Protein AF-A0A7J4EMZ7-F1 (afdb_monomer_lite)

Sequence (204 aa):
FPEIDFDKVDKVRGMDITITTSANTDEEEALQLKDSGLDGIAIDVVGAKQTIKNIYGLDIEVEEYIKTLQNIEKADIPIFPHICIGLDHGILKGEFNALQLLKNINPKVIILTGLMPITNTPLRHKKPNPLDFVRVITYADKEFSETPIVLGCARSYGSDRELIDILSIESGINGIAIPTQKAVDWAVKAGYEIKIGIPCLFRC

Secondary structure (DSSP, 8-state):
-----GGGTTTT-S--------S---HHHHHHHHHTT-S-EEEE----HHHIIIII-----HHHHHHHHHHHHHTT--EEEEEEETTBTTB-SSHHHHHHHHTTS--S-EEEEE----TTSTTTT----HHHHHHHHHHHHHH-TTS-EEE-S-S--HHHHHHHHHHHHHTT-SEESS--HHHHHHHHHTTPPP----TT----

pLDDT: mean 81.58, std 20.16, range [29.84, 98.62]

Structure (mmCIF, N/CA/C/O backbone):
data_AF-A0A7J4EMZ7-F1
#
_entry.id   AF-A0A7J4EMZ7-F1
#
loop_
_atom_site.group_PDB
_atom_site.id
_atom_site.type_symbol
_atom_site.label_atom_id
_atom_site.label_alt_id
_atom_site.label_comp_id
_atom_site.label_asym_id
_atom_site.label_entity_id
_atom_site.label_seq_id
_atom_site.pdbx_PDB_ins_code
_atom_site.Cartn_x
_atom_site.Cartn_y
_atom_site.Cartn_z
_atom_site.occupancy
_atom_site.B_iso_or_equiv
_atom_site.auth_seq_id
_atom_site.auth_comp_id
_atom_site.auth_asym_id
_atom_site.auth_atom_id
_atom_site.pdbx_PDB_model_num
ATOM 1 N N . PHE A 1 1 ? -18.260 20.014 11.225 1.00 32.78 1 PHE A N 1
ATOM 2 C CA . PHE A 1 1 ? -18.184 20.220 9.761 1.00 32.78 1 PHE A CA 1
ATOM 3 C C . PHE A 1 1 ? -18.731 21.602 9.415 1.00 32.78 1 PHE A C 1
ATOM 5 O O . PHE A 1 1 ? -19.717 21.974 10.040 1.00 32.78 1 PHE A O 1
ATOM 12 N N . PRO A 1 2 ? -18.160 22.390 8.478 1.00 33.72 2 PRO A N 1
ATOM 13 C CA . PRO A 1 2 ? -19.003 23.351 7.770 1.00 33.72 2 PRO A CA 1
ATOM 14 C C . PRO A 1 2 ? -20.122 22.527 7.122 1.00 33.72 2 PRO A C 1
ATOM 16 O O . PRO A 1 2 ? -19.817 21.554 6.438 1.00 33.72 2 PRO A O 1
ATOM 19 N N . GLU A 1 3 ? -21.373 22.828 7.468 1.00 33.78 3 GLU A N 1
ATOM 20 C CA . GLU A 1 3 ? -22.560 22.036 7.125 1.00 33.78 3 GLU A CA 1
ATOM 21 C C . GLU A 1 3 ? -22.551 21.653 5.640 1.00 33.78 3 GLU A C 1
ATOM 23 O O . GLU A 1 3 ? -22.728 22.493 4.756 1.00 33.78 3 GLU A O 1
ATOM 28 N N . ILE A 1 4 ? -22.294 20.373 5.366 1.00 45.91 4 ILE A N 1
ATOM 29 C CA . ILE A 1 4 ? -22.483 19.809 4.037 1.00 45.91 4 ILE A CA 1
ATOM 30 C C . ILE A 1 4 ? -23.961 19.450 3.952 1.00 45.91 4 ILE A C 1
ATOM 32 O O . ILE A 1 4 ? -24.465 18.636 4.717 1.00 45.91 4 ILE A O 1
ATOM 36 N N . ASP A 1 5 ? -24.655 20.111 3.035 1.00 36.44 5 ASP A N 1
ATOM 37 C CA . ASP A 1 5 ? -26.057 19.864 2.716 1.00 36.44 5 ASP A CA 1
ATOM 38 C C . ASP A 1 5 ? -26.173 18.540 1.940 1.00 36.44 5 ASP A C 1
ATOM 40 O O . ASP A 1 5 ? -25.992 18.500 0.717 1.00 36.44 5 ASP A O 1
ATOM 44 N N . PHE A 1 6 ? -26.400 17.447 2.675 1.00 43.53 6 PHE A N 1
ATOM 45 C CA . PHE A 1 6 ? -26.480 16.081 2.145 1.00 43.53 6 PHE A CA 1
ATOM 46 C C . PHE A 1 6 ? -27.603 15.909 1.106 1.00 43.53 6 PHE A C 1
ATOM 48 O O . PHE A 1 6 ? -27.411 15.185 0.128 1.00 43.53 6 PHE A O 1
ATOM 55 N N . ASP A 1 7 ? -28.696 16.678 1.200 1.00 42.66 7 ASP A N 1
ATOM 56 C CA . ASP A 1 7 ? -29.818 16.639 0.242 1.00 42.66 7 ASP A CA 1
ATOM 57 C C . ASP A 1 7 ? -29.407 17.046 -1.188 1.00 42.66 7 ASP A C 1
ATOM 59 O O . ASP A 1 7 ? -30.102 16.751 -2.172 1.00 42.66 7 ASP A O 1
ATOM 63 N N . LYS A 1 8 ? -28.271 17.742 -1.342 1.00 39.03 8 LYS A N 1
ATOM 64 C CA . LYS A 1 8 ? -27.710 18.098 -2.657 1.00 39.03 8 LYS A CA 1
ATOM 65 C C . LYS A 1 8 ? -26.786 17.032 -3.237 1.00 39.03 8 LYS A C 1
ATOM 67 O O . LYS A 1 8 ? -26.532 17.076 -4.443 1.00 39.03 8 LYS A O 1
ATOM 72 N N . VAL A 1 9 ? -26.295 16.099 -2.426 1.00 43.50 9 VAL A N 1
ATOM 73 C CA . VAL A 1 9 ? -25.361 15.051 -2.857 1.00 43.50 9 VAL A CA 1
ATOM 74 C C . VAL A 1 9 ? -26.117 13.903 -3.540 1.00 43.50 9 VAL A C 1
ATOM 76 O O . VAL A 1 9 ? -25.723 13.486 -4.632 1.00 43.50 9 VAL A O 1
ATOM 79 N N . ASP A 1 10 ? -27.286 13.525 -3.011 1.00 38.81 10 ASP A N 1
ATOM 80 C CA . ASP A 1 10 ? -28.150 12.458 -3.552 1.00 38.81 10 ASP A CA 1
ATOM 81 C C . ASP A 1 10 ? -28.665 12.713 -4.975 1.00 38.81 10 ASP A C 1
ATOM 83 O O . ASP A 1 10 ? -28.947 11.788 -5.738 1.00 38.81 10 ASP A O 1
ATOM 87 N N . LYS A 1 11 ? -28.793 13.981 -5.379 1.00 35.81 11 LYS A N 1
ATOM 88 C CA . LYS A 1 11 ? -29.384 14.336 -6.679 1.00 35.81 11 LYS A CA 1
ATOM 89 C C . LYS A 1 11 ? -28.415 14.282 -7.852 1.00 35.81 11 LYS A C 1
ATOM 91 O O . LYS A 1 11 ? -28.871 14.408 -8.990 1.00 35.81 11 LYS A O 1
ATOM 96 N N . VAL A 1 12 ? -27.106 14.153 -7.618 1.00 32.22 12 VAL A N 1
ATOM 97 C CA . VAL A 1 12 ? -26.132 14.463 -8.673 1.00 32.22 12 VAL A CA 1
ATOM 98 C C . VAL A 1 12 ? -25.490 13.232 -9.306 1.00 32.22 12 VAL A C 1
ATOM 100 O O . VAL A 1 12 ? -25.359 13.267 -10.530 1.00 32.22 12 VAL A O 1
ATOM 103 N N . ARG A 1 13 ? -25.120 12.141 -8.613 1.00 32.97 13 ARG A N 1
ATOM 104 C CA . ARG A 1 13 ? -24.448 10.995 -9.279 1.00 32.97 13 ARG A CA 1
ATOM 105 C C . ARG A 1 13 ? -24.599 9.667 -8.539 1.00 32.97 13 ARG A C 1
ATOM 107 O O . ARG A 1 13 ? -24.436 9.622 -7.333 1.00 32.97 13 ARG A O 1
ATOM 114 N N . GLY A 1 14 ? -24.749 8.575 -9.295 1.00 32.22 14 GLY A N 1
ATOM 115 C CA . GLY A 1 14 ? -24.379 7.226 -8.846 1.00 32.22 14 GLY A CA 1
ATOM 116 C C . GLY A 1 14 ? -22.857 7.090 -8.739 1.00 32.22 14 GLY A C 1
ATOM 117 O O . GLY A 1 14 ? -22.237 6.421 -9.564 1.00 32.22 14 GLY A O 1
ATOM 118 N N . MET A 1 15 ? -22.255 7.819 -7.800 1.00 33.06 15 MET A N 1
ATOM 119 C CA . MET A 1 15 ? -20.828 7.802 -7.486 1.00 33.06 15 MET A CA 1
ATOM 120 C C . MET A 1 15 ? -20.641 7.579 -5.988 1.00 33.06 15 MET A C 1
ATOM 122 O O . MET A 1 15 ? -21.290 8.246 -5.189 1.00 33.06 15 MET A O 1
ATOM 126 N N . ASP A 1 16 ? -19.689 6.711 -5.651 1.00 41.12 16 ASP A N 1
ATOM 127 C CA . ASP A 1 16 ? -19.195 6.489 -4.295 1.00 41.12 16 ASP A CA 1
ATOM 128 C C . ASP A 1 16 ? -18.677 7.816 -3.707 1.00 41.12 16 ASP A C 1
ATOM 130 O O . ASP A 1 16 ? -17.708 8.407 -4.202 1.00 41.12 16 ASP A O 1
ATOM 134 N N . ILE A 1 17 ? -19.333 8.324 -2.664 1.00 36.94 17 ILE A N 1
ATOM 135 C CA . ILE A 1 17 ? -18.891 9.525 -1.951 1.00 36.94 17 ILE A CA 1
ATOM 136 C C . ILE A 1 17 ? -17.764 9.099 -1.003 1.00 36.94 17 ILE A C 1
ATOM 138 O O . ILE A 1 17 ? -17.996 8.550 0.066 1.00 36.94 17 ILE A O 1
ATOM 142 N N . THR A 1 18 ? -16.512 9.354 -1.378 1.00 36.47 18 THR A N 1
ATOM 143 C CA . THR A 1 18 ? -15.380 9.208 -0.450 1.00 36.47 18 THR A CA 1
ATOM 144 C C . THR A 1 18 ? -15.282 10.462 0.418 1.00 36.47 18 THR A C 1
ATOM 146 O O . THR A 1 18 ? -14.871 11.520 -0.062 1.00 36.47 18 THR A O 1
ATOM 149 N N . ILE A 1 19 ? -15.666 10.360 1.693 1.00 41.91 19 ILE A N 1
ATOM 150 C CA . ILE A 1 19 ? -15.474 11.423 2.688 1.00 41.91 19 ILE A CA 1
ATOM 151 C C . ILE A 1 19 ? -14.149 11.168 3.413 1.00 41.91 19 ILE A C 1
ATOM 153 O O . ILE A 1 19 ? -14.035 10.236 4.202 1.00 41.91 19 ILE A O 1
ATOM 157 N N . THR A 1 20 ? -13.141 12.009 3.170 1.00 33.88 20 THR A N 1
ATOM 158 C CA . THR A 1 20 ? -11.915 12.048 3.982 1.00 33.88 20 THR A CA 1
ATOM 159 C C . THR A 1 20 ? -12.025 13.227 4.944 1.00 33.88 20 THR A C 1
ATOM 161 O O . THR A 1 20 ? -11.929 14.380 4.526 1.00 33.88 20 THR A O 1
ATOM 164 N N . THR A 1 21 ? -12.262 12.958 6.228 1.00 41.31 21 THR A N 1
ATOM 165 C CA . THR A 1 21 ? -12.268 13.983 7.283 1.00 41.31 21 THR A CA 1
ATOM 166 C C . THR A 1 21 ? -11.052 13.814 8.191 1.00 41.31 21 THR A C 1
ATOM 168 O O . THR A 1 21 ? -10.629 12.698 8.473 1.00 41.31 21 THR A O 1
ATOM 171 N N . SER A 1 22 ? -10.470 14.930 8.637 1.00 39.25 22 SER A N 1
ATOM 172 C CA . SER A 1 22 ? -9.422 14.961 9.666 1.00 39.25 22 SER A CA 1
ATOM 173 C C . SER A 1 22 ? -9.996 15.041 11.087 1.00 39.25 22 SER A C 1
ATOM 175 O O . SER A 1 22 ? -9.245 15.278 12.031 1.00 39.25 22 SER A O 1
ATOM 177 N N . ALA A 1 23 ? -11.321 14.949 11.241 1.00 44.44 23 ALA A N 1
ATOM 178 C CA . ALA A 1 23 ? -11.978 14.925 12.541 1.00 44.44 23 ALA A CA 1
ATOM 179 C C . ALA A 1 23 ? -11.790 13.552 13.201 1.00 44.44 23 ALA A C 1
ATOM 181 O O . ALA A 1 23 ? -11.861 12.524 12.528 1.00 44.44 23 ALA A O 1
ATOM 182 N N . ASN A 1 24 ? -11.556 13.541 14.515 1.00 49.59 24 ASN A N 1
ATOM 183 C CA . ASN A 1 24 ? -11.635 12.322 15.313 1.00 49.59 24 ASN A CA 1
ATOM 184 C C . ASN A 1 24 ? -13.088 11.845 15.282 1.00 49.59 24 ASN A C 1
ATOM 186 O O . ASN A 1 24 ? -13.897 12.362 16.045 1.00 49.59 24 ASN A O 1
ATOM 190 N N . THR A 1 25 ? -13.405 10.910 14.384 1.00 54.94 25 THR A N 1
ATOM 191 C CA . THR A 1 25 ? -14.756 10.365 14.250 1.00 54.94 25 THR A CA 1
ATOM 192 C C . THR A 1 25 ? -15.102 9.597 15.516 1.00 54.94 25 THR A C 1
ATOM 194 O O . THR A 1 25 ? -14.537 8.532 15.799 1.00 54.94 25 THR A O 1
ATOM 197 N N . ASP A 1 26 ? -15.982 10.180 16.322 1.00 62.69 26 ASP A N 1
ATOM 198 C CA . ASP A 1 26 ? -16.580 9.490 17.451 1.00 62.69 26 ASP A CA 1
ATOM 199 C C . ASP A 1 26 ? -17.669 8.515 16.968 1.00 62.69 26 ASP A C 1
ATOM 201 O O . ASP A 1 26 ? -17.964 8.389 15.778 1.00 62.69 26 ASP A O 1
ATOM 205 N N . GLU A 1 27 ? -18.208 7.731 17.896 1.00 62.75 27 GLU A N 1
ATOM 206 C CA . GLU A 1 27 ? -19.225 6.722 17.588 1.00 62.75 27 GLU A CA 1
ATOM 207 C C . GLU A 1 27 ? -20.508 7.350 17.015 1.00 62.75 27 GLU A C 1
ATOM 209 O O . GLU A 1 27 ? -21.160 6.752 16.161 1.00 62.75 27 GLU A O 1
ATOM 214 N N . GLU A 1 28 ? -20.840 8.573 17.433 1.00 60.62 28 GLU A N 1
ATOM 215 C CA . GLU A 1 28 ? -22.017 9.300 16.962 1.00 60.62 28 GLU A CA 1
ATOM 216 C C . GLU A 1 28 ? -21.845 9.744 15.503 1.00 60.62 28 GLU A C 1
ATOM 218 O O . GLU A 1 28 ? -22.728 9.509 14.675 1.00 60.62 28 GLU A O 1
ATOM 223 N N . GLU A 1 29 ? -20.684 10.298 15.151 1.00 66.62 29 GLU A N 1
ATOM 224 C CA . GLU A 1 29 ? -20.348 10.665 13.774 1.00 66.62 29 GLU A CA 1
ATOM 225 C C . GLU A 1 29 ? -20.281 9.435 12.851 1.00 66.62 29 GLU A C 1
ATOM 227 O O . GLU A 1 29 ? -20.727 9.493 11.702 1.00 66.62 29 GLU A O 1
ATOM 232 N N . ALA A 1 30 ? -19.777 8.298 13.345 1.00 64.81 30 ALA A N 1
ATOM 233 C CA . ALA A 1 30 ? -19.763 7.052 12.580 1.00 64.81 30 ALA A CA 1
ATOM 234 C C . ALA A 1 30 ? -21.188 6.560 12.269 1.00 64.81 30 ALA A C 1
ATOM 236 O O . ALA A 1 30 ? -21.463 6.143 11.145 1.00 64.81 30 ALA A O 1
ATOM 237 N N . LEU A 1 31 ? -22.123 6.662 13.217 1.00 63.66 31 LEU A N 1
ATOM 238 C CA . LEU A 1 31 ? -23.529 6.319 12.975 1.00 63.66 31 LEU A CA 1
ATOM 239 C C . LEU A 1 31 ? -24.185 7.264 11.959 1.00 63.66 31 LEU A C 1
ATOM 241 O O . LEU A 1 31 ? -24.891 6.802 11.065 1.00 63.66 31 LEU A O 1
ATOM 245 N N . GLN A 1 32 ? -23.887 8.563 12.018 1.00 67.12 32 GLN A N 1
ATOM 246 C CA . GLN A 1 32 ? -24.387 9.524 11.028 1.00 67.12 32 GLN A CA 1
ATOM 247 C C . GLN A 1 32 ? -23.881 9.217 9.610 1.00 67.12 32 GLN A C 1
ATOM 249 O O . GLN A 1 32 ? -24.634 9.335 8.642 1.00 67.12 32 GLN A O 1
ATOM 254 N N . LEU A 1 33 ? -22.624 8.779 9.470 1.00 67.56 33 LEU A N 1
ATOM 255 C CA . LEU A 1 33 ? -22.083 8.340 8.180 1.00 67.56 33 LEU A CA 1
ATOM 256 C C . LEU A 1 33 ? -22.826 7.111 7.645 1.00 67.56 33 LEU A C 1
ATOM 258 O O . LEU A 1 33 ? -23.107 7.049 6.449 1.00 67.56 33 LEU A O 1
ATOM 262 N N . LYS A 1 34 ? -23.202 6.166 8.510 1.00 66.50 34 LYS A N 1
ATOM 263 C CA . LYS A 1 34 ? -24.003 5.003 8.107 1.00 66.50 34 LYS A CA 1
ATOM 264 C C . LYS A 1 34 ? -25.356 5.428 7.543 1.00 66.50 34 LYS A C 1
ATOM 266 O O . LYS A 1 34 ? -25.751 4.974 6.469 1.00 66.50 34 LYS A O 1
ATOM 271 N N . ASP A 1 35 ? -26.037 6.327 8.245 1.00 68.81 35 ASP A N 1
ATOM 272 C CA . ASP A 1 35 ? -27.384 6.773 7.887 1.00 68.81 35 ASP A CA 1
ATOM 273 C C . ASP A 1 35 ? -27.419 7.594 6.586 1.00 68.81 35 ASP A C 1
ATOM 275 O O . ASP A 1 35 ? -28.478 7.742 5.979 1.00 68.81 35 ASP A O 1
ATOM 279 N N . SER A 1 36 ? -26.263 8.068 6.105 1.00 71.31 36 SER A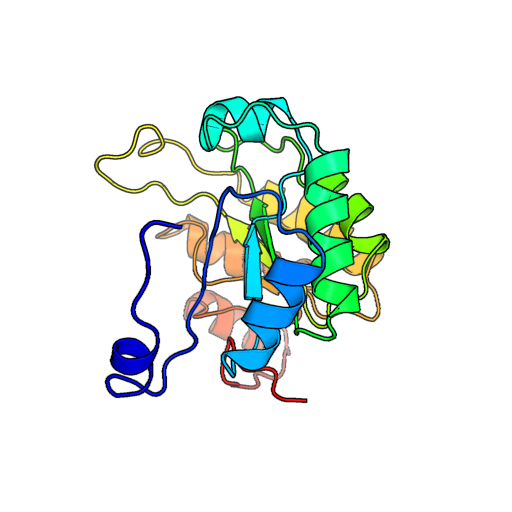 N 1
ATOM 280 C CA . SER A 1 36 ? -26.142 8.780 4.826 1.00 71.31 36 SER A CA 1
ATOM 281 C C . SER A 1 36 ? -26.224 7.886 3.578 1.00 71.31 36 SER A C 1
ATOM 283 O O . SER A 1 36 ? -26.253 8.402 2.464 1.00 71.31 36 SER A O 1
ATOM 285 N N . GLY A 1 37 ? -26.271 6.556 3.733 1.00 68.44 37 GLY A N 1
ATOM 286 C CA . GLY A 1 37 ? -26.406 5.622 2.606 1.00 68.44 37 GLY A CA 1
ATOM 287 C C . GLY A 1 37 ? -25.109 5.340 1.836 1.00 68.44 37 GLY A C 1
ATOM 288 O O . GLY A 1 37 ? -25.164 4.879 0.699 1.00 68.44 37 GLY A O 1
ATOM 289 N N . LEU A 1 38 ? -23.947 5.606 2.441 1.00 67.19 38 LEU A N 1
ATOM 290 C CA . LEU A 1 38 ? -22.628 5.313 1.871 1.00 67.19 38 LEU A CA 1
ATOM 291 C C . LEU A 1 38 ? -22.406 3.805 1.663 1.00 67.19 38 LEU A C 1
ATOM 293 O O . LEU A 1 38 ? -22.579 3.012 2.587 1.00 67.19 38 LEU A O 1
ATOM 297 N N . ASP A 1 39 ? -21.909 3.419 0.483 1.00 68.44 39 ASP A N 1
ATOM 298 C CA . ASP A 1 39 ? -21.495 2.035 0.187 1.00 68.44 39 ASP A CA 1
ATOM 299 C C . ASP A 1 39 ? -20.196 1.624 0.921 1.00 68.44 39 ASP A C 1
ATOM 301 O O . ASP A 1 39 ? -19.905 0.436 1.084 1.00 68.44 39 ASP A O 1
ATOM 305 N N . GLY A 1 40 ? -19.411 2.602 1.386 1.00 74.50 40 GLY A N 1
ATOM 306 C CA . GLY A 1 40 ? -18.251 2.401 2.251 1.00 74.50 40 GLY A CA 1
ATOM 307 C C . GLY A 1 40 ? -17.280 3.581 2.255 1.00 74.50 40 GLY A C 1
ATOM 308 O O . GLY A 1 40 ? -17.491 4.593 1.588 1.00 74.50 40 GLY A O 1
ATOM 309 N N . ILE A 1 41 ? -16.204 3.453 3.031 1.00 77.88 41 ILE A N 1
ATOM 310 C CA . ILE A 1 41 ? -15.234 4.522 3.288 1.00 77.88 41 ILE A CA 1
ATOM 311 C C . ILE A 1 41 ? -13.844 4.078 2.839 1.00 77.88 41 ILE A C 1
ATOM 313 O O . ILE A 1 41 ? -13.278 3.121 3.366 1.00 77.88 41 ILE A O 1
ATOM 317 N N . ALA A 1 42 ? -13.265 4.812 1.890 1.00 81.06 42 ALA A N 1
ATOM 318 C CA . ALA A 1 42 ? -11.854 4.701 1.538 1.00 81.06 42 ALA A CA 1
ATOM 319 C C . ALA A 1 42 ? -11.018 5.637 2.420 1.00 81.06 42 ALA A C 1
ATOM 321 O O . ALA A 1 42 ? -11.281 6.840 2.469 1.00 81.06 42 ALA A O 1
ATOM 322 N N . ILE A 1 43 ? -10.014 5.095 3.115 1.00 82.19 43 ILE A N 1
ATOM 323 C CA . ILE A 1 43 ? -9.224 5.866 4.083 1.00 82.19 43 ILE A CA 1
ATOM 324 C C . ILE A 1 43 ? -7.732 5.516 4.045 1.00 82.19 43 ILE A C 1
ATOM 326 O O . ILE A 1 43 ? -7.375 4.343 4.013 1.00 82.19 43 ILE A O 1
ATOM 330 N N . ASP A 1 44 ? -6.865 6.532 4.067 1.00 87.00 44 ASP A N 1
ATOM 331 C CA . ASP A 1 44 ? -5.403 6.379 4.029 1.00 87.00 44 ASP A CA 1
ATOM 332 C C . ASP A 1 44 ? -4.809 6.030 5.401 1.00 87.00 44 ASP A C 1
ATOM 334 O O . ASP A 1 44 ? -4.636 6.900 6.250 1.00 87.00 44 ASP A O 1
ATOM 338 N N . VAL A 1 45 ? -4.384 4.786 5.604 1.00 91.38 45 VAL A N 1
ATOM 339 C CA . VAL A 1 45 ? -3.792 4.324 6.861 1.00 91.38 45 VAL A CA 1
ATOM 340 C C . VAL A 1 45 ? -2.289 4.580 6.905 1.00 91.38 45 VAL A C 1
ATOM 342 O O . VAL A 1 45 ? -1.506 3.989 6.160 1.00 91.38 45 VAL A O 1
ATOM 345 N N . VAL A 1 46 ? -1.870 5.441 7.839 1.00 91.31 46 VAL A N 1
ATOM 346 C CA . VAL A 1 46 ? -0.470 5.853 8.007 1.00 91.31 46 VAL A CA 1
ATOM 347 C C . VAL A 1 46 ? 0.076 5.387 9.352 1.00 91.31 46 VAL A C 1
ATOM 349 O O . VAL A 1 46 ? -0.319 5.864 10.410 1.00 91.31 46 VAL A O 1
ATOM 352 N N . GLY A 1 47 ? 1.056 4.486 9.317 1.00 94.44 47 GLY A N 1
ATOM 353 C CA . GLY A 1 47 ? 1.637 3.882 10.520 1.00 94.44 47 GLY A CA 1
ATOM 354 C C . GLY A 1 47 ? 2.812 4.650 11.130 1.00 94.44 47 GLY A C 1
ATOM 355 O O . GLY A 1 47 ? 3.622 4.050 11.832 1.00 94.44 47 GLY A O 1
ATOM 356 N N . ALA A 1 48 ? 2.979 5.944 10.849 1.00 95.31 48 ALA A N 1
ATOM 357 C CA . ALA A 1 48 ? 4.068 6.738 11.420 1.00 95.31 48 ALA A CA 1
ATOM 358 C C . ALA A 1 48 ? 3.628 8.171 11.733 1.00 95.31 48 ALA A C 1
ATOM 360 O O . ALA A 1 48 ? 3.345 8.947 10.819 1.00 95.31 48 ALA A O 1
ATOM 361 N N . LYS A 1 49 ? 3.693 8.560 13.015 1.00 93.31 49 LYS A N 1
ATOM 362 C CA . LYS A 1 49 ? 3.369 9.921 13.485 1.00 93.31 49 LYS A CA 1
ATOM 363 C C . LYS A 1 49 ? 4.092 11.002 12.686 1.00 93.31 49 LYS A C 1
ATOM 365 O O . LYS A 1 49 ? 3.496 11.986 12.264 1.00 93.31 49 LYS A O 1
ATOM 370 N N . GLN A 1 50 ? 5.389 10.815 12.442 1.00 94.31 50 GLN A N 1
ATOM 371 C CA . GLN A 1 50 ? 6.166 11.808 11.704 1.00 94.31 50 GLN A CA 1
ATOM 372 C C . GLN A 1 50 ? 5.690 11.954 10.252 1.00 94.31 50 GLN A C 1
ATOM 374 O O . GLN A 1 50 ? 5.730 13.060 9.725 1.00 94.31 50 GLN A O 1
ATOM 379 N N . THR A 1 51 ? 5.231 10.872 9.619 1.00 92.19 51 THR A N 1
ATOM 380 C CA . THR A 1 51 ? 4.663 10.919 8.265 1.00 92.19 51 THR A CA 1
ATOM 381 C C . THR A 1 51 ? 3.336 11.674 8.283 1.00 92.19 51 THR A C 1
ATOM 383 O O . THR A 1 51 ? 3.156 12.585 7.482 1.00 92.19 51 THR A O 1
ATOM 386 N N . ILE A 1 52 ? 2.460 11.387 9.254 1.00 86.31 52 ILE A N 1
ATOM 387 C CA . ILE A 1 52 ? 1.197 12.117 9.459 1.00 86.31 52 ILE A CA 1
ATOM 388 C C . ILE A 1 52 ? 1.465 13.623 9.616 1.00 86.31 52 ILE A C 1
ATOM 390 O O . ILE A 1 52 ? 0.889 14.446 8.904 1.00 86.31 52 ILE A O 1
ATOM 394 N N . LYS A 1 53 ? 2.421 13.991 10.471 1.00 86.88 53 LYS A N 1
ATOM 395 C CA . LYS A 1 53 ? 2.795 15.388 10.710 1.00 86.88 53 LYS A CA 1
ATOM 396 C C . LYS A 1 53 ? 3.413 16.064 9.489 1.00 86.88 53 LYS A C 1
ATOM 398 O O . LYS A 1 53 ? 3.071 17.200 9.183 1.00 86.88 53 LYS A O 1
ATOM 403 N N . ASN A 1 54 ? 4.315 15.385 8.786 1.00 86.44 54 ASN A N 1
ATOM 404 C CA . ASN A 1 54 ? 5.029 15.967 7.648 1.00 86.44 54 ASN A CA 1
ATOM 405 C C . ASN A 1 54 ? 4.157 16.110 6.400 1.00 86.44 54 ASN A C 1
ATOM 407 O O . ASN A 1 54 ? 4.351 17.051 5.634 1.00 86.44 54 ASN A O 1
ATOM 411 N N . ILE A 1 55 ? 3.261 15.150 6.169 1.00 86.62 55 ILE A N 1
ATOM 412 C CA . ILE A 1 55 ? 2.507 15.040 4.918 1.00 86.62 55 ILE A CA 1
ATOM 413 C C . ILE A 1 55 ? 1.102 15.614 5.071 1.00 86.62 55 ILE A C 1
ATOM 415 O O . ILE A 1 55 ? 0.662 16.364 4.203 1.00 86.62 55 ILE A O 1
ATOM 419 N N . TYR A 1 56 ? 0.417 15.313 6.176 1.00 84.31 56 TYR A N 1
ATOM 420 C CA . TYR A 1 56 ? -0.938 15.807 6.434 1.00 84.31 56 TYR A CA 1
ATOM 421 C C . TYR A 1 56 ? -0.973 17.042 7.341 1.00 84.31 56 TYR A C 1
ATOM 423 O O . TYR A 1 56 ? -2.009 17.691 7.438 1.00 84.31 56 TYR A O 1
ATOM 431 N N . GLY A 1 57 ? 0.136 17.396 7.998 1.00 84.44 57 GLY A N 1
ATOM 432 C CA . GLY A 1 57 ? 0.173 18.536 8.921 1.00 84.44 57 GLY A CA 1
ATOM 433 C C . GLY A 1 57 ? -0.566 18.287 10.239 1.00 84.44 57 GLY A C 1
ATOM 434 O O . GLY A 1 57 ? -0.808 19.234 10.983 1.00 84.44 57 GLY A O 1
ATOM 435 N N . LEU A 1 58 ? -0.930 17.035 10.529 1.00 80.06 58 LEU A N 1
ATOM 436 C CA . LEU A 1 58 ? -1.680 16.652 11.724 1.00 80.06 58 LEU A CA 1
ATOM 437 C C . LEU A 1 58 ? -0.718 16.201 12.832 1.00 80.06 58 LEU A C 1
ATOM 439 O O . LEU A 1 58 ? 0.207 15.429 12.584 1.00 80.06 58 LEU A O 1
ATOM 443 N N . ASP A 1 59 ? -0.936 16.665 14.061 1.00 85.19 59 ASP A N 1
ATOM 444 C CA . ASP A 1 59 ? -0.160 16.248 15.239 1.00 85.19 59 ASP A CA 1
ATOM 445 C C . ASP A 1 59 ? -0.996 15.303 16.107 1.00 85.19 59 ASP A C 1
ATOM 447 O O . ASP A 1 59 ? -1.441 15.663 17.192 1.00 85.19 59 ASP A O 1
ATOM 451 N N . ILE A 1 60 ? -1.253 14.111 15.566 1.00 81.94 60 ILE A N 1
ATOM 452 C CA . ILE A 1 60 ? -2.015 13.035 16.216 1.00 81.94 60 ILE A CA 1
ATOM 453 C C . ILE A 1 60 ? -1.126 11.809 16.430 1.00 81.94 60 ILE A C 1
ATOM 455 O O . ILE A 1 60 ? -0.167 11.585 15.677 1.00 81.94 60 ILE A O 1
ATOM 459 N N . GLU A 1 61 ? -1.437 11.015 17.452 1.00 85.62 61 GLU A N 1
ATOM 460 C CA . GLU A 1 61 ? -0.775 9.726 17.667 1.00 85.62 61 GLU A CA 1
ATOM 461 C C . GLU A 1 61 ? -1.350 8.648 16.739 1.00 85.62 61 GLU A C 1
ATOM 463 O O . GLU A 1 61 ? -2.522 8.672 16.357 1.00 85.62 61 GLU A O 1
ATOM 468 N N . VAL A 1 62 ? -0.522 7.666 16.381 1.00 86.88 62 VAL A N 1
ATOM 469 C CA . VAL A 1 62 ? -0.931 6.573 15.482 1.00 86.88 62 VAL A CA 1
ATOM 470 C C . VAL A 1 62 ? -2.045 5.732 16.119 1.00 86.88 62 VAL A C 1
ATOM 472 O O . VAL A 1 62 ? -2.953 5.261 15.436 1.00 86.88 62 VAL A O 1
ATOM 475 N N . GLU A 1 63 ? -2.025 5.583 17.439 1.00 84.38 63 GLU A N 1
ATOM 476 C CA . GLU A 1 63 ? -3.031 4.855 18.208 1.00 84.38 63 GLU A CA 1
ATOM 477 C C . GLU A 1 63 ? -4.396 5.554 18.189 1.00 84.38 63 GLU A C 1
ATOM 479 O O . GLU A 1 63 ? -5.428 4.885 18.198 1.00 84.38 63 GLU A O 1
ATOM 484 N N . GLU A 1 64 ? -4.424 6.887 18.158 1.00 78.88 64 GLU A N 1
ATOM 485 C CA . GLU A 1 64 ? -5.670 7.654 18.029 1.00 78.88 64 GLU A CA 1
ATOM 486 C C . GLU A 1 64 ? -6.279 7.451 16.644 1.00 78.88 64 GLU A C 1
ATOM 488 O O . GLU A 1 64 ? -7.475 7.190 16.526 1.00 78.88 64 GLU A O 1
ATOM 493 N N . TYR A 1 65 ? -5.432 7.453 15.614 1.00 75.69 65 TYR A N 1
ATOM 494 C CA . TYR A 1 65 ? -5.839 7.203 14.238 1.00 75.69 65 TYR A CA 1
ATOM 495 C C . TYR A 1 65 ? -6.525 5.832 14.063 1.00 75.69 65 TYR A C 1
ATOM 497 O O . TYR A 1 65 ? -7.548 5.717 13.388 1.00 75.69 65 TYR A O 1
ATOM 505 N N . ILE A 1 66 ? -6.019 4.789 14.730 1.00 79.38 66 ILE A N 1
ATOM 506 C CA . ILE A 1 66 ? -6.611 3.441 14.675 1.00 79.38 66 ILE A CA 1
ATOM 507 C C . ILE A 1 66 ? -7.901 3.314 15.476 1.00 79.38 66 ILE A C 1
ATOM 509 O O . ILE A 1 66 ? -8.809 2.609 15.035 1.00 79.38 66 ILE A O 1
ATOM 513 N N . LYS A 1 67 ? -8.031 4.008 16.611 1.00 82.94 67 LYS A N 1
ATOM 514 C CA . LYS A 1 67 ? -9.300 4.026 17.357 1.00 82.94 67 LYS A CA 1
ATOM 515 C C . LYS A 1 67 ? -10.446 4.543 16.489 1.00 82.94 67 LYS A C 1
ATOM 517 O O . LYS A 1 67 ? -11.532 3.974 16.532 1.00 82.94 67 LYS A O 1
ATOM 522 N N . THR A 1 68 ? -10.187 5.554 15.661 1.00 79.75 68 THR A N 1
ATOM 523 C CA . THR A 1 68 ? -11.165 6.066 14.693 1.00 79.75 68 THR A CA 1
ATOM 524 C C . THR A 1 68 ? -11.600 4.981 13.706 1.00 79.75 68 THR A C 1
ATOM 526 O O . THR A 1 68 ? -12.795 4.765 13.525 1.00 79.75 68 THR A O 1
ATOM 529 N N . LEU A 1 69 ? -10.655 4.228 13.129 1.00 79.38 69 LEU A N 1
ATOM 530 C CA . LEU A 1 69 ? -10.982 3.116 12.222 1.00 79.38 69 LEU A CA 1
ATOM 531 C C . LEU A 1 69 ? -11.831 2.036 12.904 1.00 79.38 69 LEU A C 1
ATOM 533 O O . LEU A 1 69 ? -12.791 1.546 12.316 1.00 79.38 69 LEU A O 1
ATOM 537 N N . GLN A 1 70 ? -11.513 1.697 14.153 1.00 83.38 70 GLN A N 1
ATOM 538 C CA . GLN A 1 70 ? -12.274 0.718 14.933 1.00 83.38 70 GLN A CA 1
ATOM 539 C C . GLN A 1 70 ? -13.691 1.201 15.263 1.00 83.38 70 GLN A C 1
ATOM 541 O O . GLN A 1 70 ? -14.617 0.395 15.318 1.00 83.38 70 GLN A O 1
ATOM 546 N N . ASN A 1 71 ? -13.884 2.500 15.493 1.00 81.75 71 ASN A N 1
ATOM 547 C CA . ASN A 1 71 ? -15.214 3.066 15.719 1.00 81.75 71 ASN A CA 1
ATOM 548 C C . ASN A 1 71 ? -16.068 3.010 14.447 1.00 81.75 71 ASN A C 1
ATOM 550 O O . ASN A 1 71 ? -17.231 2.619 14.515 1.00 81.75 71 ASN A O 1
ATOM 554 N N . ILE A 1 72 ? -15.477 3.324 13.289 1.00 77.81 72 ILE A N 1
ATOM 555 C CA . ILE A 1 72 ? -16.156 3.217 11.990 1.00 77.81 72 ILE A CA 1
ATOM 556 C C . ILE A 1 72 ? -16.548 1.761 11.705 1.00 77.81 72 ILE A C 1
ATOM 558 O O . ILE A 1 72 ? -17.668 1.494 11.275 1.00 77.81 72 ILE A O 1
ATOM 562 N N . GLU A 1 73 ? -15.661 0.807 11.996 1.00 79.81 73 GLU A N 1
ATOM 563 C CA . GLU A 1 73 ? -15.953 -0.616 11.810 1.00 79.81 73 GLU A CA 1
ATOM 564 C C . GLU A 1 73 ? -17.118 -1.082 12.696 1.00 79.81 73 GLU A C 1
ATOM 566 O O . GLU A 1 73 ? -18.004 -1.796 12.226 1.00 79.81 73 GLU A O 1
ATOM 571 N N . LYS A 1 74 ? -17.170 -0.643 13.961 1.00 83.00 74 LYS A N 1
ATOM 572 C CA . LYS A 1 74 ? -18.281 -0.963 14.878 1.00 83.00 74 LYS A CA 1
ATOM 573 C C . LYS A 1 74 ? -19.628 -0.424 14.403 1.00 83.00 74 LYS A C 1
ATOM 575 O O . LYS A 1 74 ? -20.654 -1.013 14.736 1.00 83.00 74 LYS A O 1
ATOM 580 N N . ALA A 1 75 ? -19.634 0.657 13.625 1.00 79.25 75 ALA A N 1
ATOM 581 C CA . ALA A 1 75 ? -20.845 1.175 12.997 1.00 79.25 75 ALA A CA 1
ATOM 582 C C . ALA A 1 75 ? -21.330 0.302 11.818 1.00 79.25 75 ALA A C 1
ATOM 584 O O . ALA A 1 75 ? -22.407 0.560 11.274 1.00 79.25 75 ALA A O 1
ATOM 585 N N . ASP A 1 76 ? -20.599 -0.764 11.461 1.00 80.75 76 ASP A N 1
ATOM 586 C CA . ASP A 1 76 ? -20.909 -1.690 10.363 1.00 80.75 76 ASP A CA 1
ATOM 587 C C . ASP A 1 76 ? -20.915 -0.977 8.996 1.00 80.75 76 ASP A C 1
ATOM 589 O O . ASP A 1 76 ? -21.739 -1.238 8.121 1.00 80.75 76 ASP A O 1
ATOM 593 N N . ILE A 1 77 ? -19.982 -0.032 8.829 1.00 77.31 77 ILE A N 1
ATOM 594 C CA . ILE A 1 77 ? -19.695 0.628 7.553 1.00 77.31 77 ILE A CA 1
ATOM 595 C C . ILE A 1 77 ? -18.511 -0.090 6.897 1.00 77.31 77 ILE A C 1
ATOM 597 O O . ILE A 1 77 ? -17.463 -0.226 7.533 1.00 77.31 77 ILE A O 1
ATOM 601 N N . PRO A 1 78 ? -18.612 -0.529 5.628 1.00 78.00 78 PRO A N 1
ATOM 602 C CA . PRO A 1 78 ? -17.480 -1.116 4.920 1.00 78.00 78 PRO A CA 1
ATOM 603 C C . PRO A 1 78 ? -16.295 -0.146 4.832 1.00 78.00 78 PRO A C 1
ATOM 605 O O . PRO A 1 78 ? -16.434 0.970 4.334 1.00 78.00 78 PRO A O 1
ATOM 608 N N . ILE A 1 79 ? -15.115 -0.581 5.280 1.00 82.50 79 ILE A N 1
ATOM 609 C CA . ILE A 1 79 ? -13.873 0.198 5.195 1.00 82.50 79 ILE A CA 1
ATOM 610 C C . ILE A 1 79 ? -12.958 -0.412 4.135 1.00 82.50 79 ILE A C 1
ATOM 612 O O . ILE A 1 79 ? -12.719 -1.621 4.104 1.00 82.50 79 ILE A O 1
ATOM 616 N N . PHE A 1 80 ? -12.400 0.461 3.305 1.00 87.19 80 PHE A N 1
ATOM 617 C CA . PHE A 1 80 ? -11.424 0.156 2.270 1.00 87.19 80 PHE A CA 1
ATOM 618 C C . PHE A 1 80 ? -10.104 0.862 2.617 1.00 87.19 80 PHE A C 1
ATOM 620 O O . PHE A 1 80 ? -9.848 1.975 2.140 1.00 87.19 80 PHE A O 1
ATOM 627 N N . PRO A 1 81 ? -9.272 0.282 3.501 1.00 91.12 81 PRO A N 1
ATOM 628 C CA . PRO A 1 81 ? -8.029 0.913 3.912 1.00 91.12 81 PRO A CA 1
ATOM 629 C C . PRO A 1 81 ? -7.044 0.994 2.744 1.00 91.12 81 PRO A C 1
ATOM 631 O O . PRO A 1 81 ? -6.791 0.009 2.048 1.00 91.12 81 PRO A O 1
ATOM 634 N N . HIS A 1 82 ? -6.472 2.177 2.565 1.00 92.94 82 HIS A N 1
ATOM 635 C CA . HIS A 1 82 ? -5.446 2.483 1.586 1.00 92.94 82 HIS A CA 1
ATOM 636 C C . HIS A 1 82 ? -4.107 2.681 2.292 1.00 92.94 82 HIS A C 1
ATOM 638 O O . HIS A 1 82 ? -4.019 3.436 3.252 1.00 92.94 82 HIS A O 1
ATOM 644 N N . ILE A 1 83 ? -3.041 2.041 1.823 1.00 96.50 83 ILE A N 1
ATOM 645 C CA . ILE A 1 83 ? -1.678 2.313 2.294 1.00 96.50 83 ILE A CA 1
ATOM 646 C C . ILE A 1 83 ? -0.873 2.841 1.114 1.00 96.50 83 ILE A C 1
ATOM 648 O O . ILE A 1 83 ? -0.638 2.127 0.137 1.00 96.50 83 ILE A O 1
ATOM 652 N N . CYS A 1 84 ? -0.439 4.097 1.211 1.00 96.81 84 CYS A N 1
ATOM 653 C CA . CYS A 1 84 ? 0.394 4.732 0.198 1.00 96.81 84 CYS A CA 1
ATOM 654 C C . CYS A 1 84 ? 1.872 4.395 0.423 1.00 96.81 84 CYS A C 1
ATOM 656 O O . CYS A 1 84 ? 2.500 4.854 1.378 1.00 96.81 84 CYS A O 1
ATOM 658 N N . ILE A 1 85 ? 2.436 3.595 -0.478 1.00 98.44 85 ILE A N 1
ATOM 659 C CA . ILE A 1 85 ? 3.834 3.171 -0.444 1.00 98.44 85 ILE A CA 1
ATOM 660 C C . ILE A 1 85 ? 4.740 4.349 -0.799 1.00 98.44 85 ILE A C 1
ATOM 662 O O . ILE A 1 85 ? 4.643 4.937 -1.885 1.00 98.44 85 ILE A O 1
ATOM 666 N N . GLY A 1 86 ? 5.651 4.675 0.119 1.00 96.88 86 GLY A N 1
ATOM 667 C CA . GLY A 1 86 ? 6.580 5.785 -0.039 1.00 96.88 86 GLY A CA 1
ATOM 668 C C . GLY A 1 86 ? 5.940 7.147 0.210 1.00 96.88 86 GLY A C 1
ATOM 669 O O . GLY A 1 86 ? 6.412 8.135 -0.352 1.00 96.88 86 GLY A O 1
ATOM 670 N N . LEU A 1 87 ? 4.870 7.224 1.008 1.00 95.12 87 LEU A N 1
ATOM 671 C CA . LEU A 1 87 ? 4.170 8.481 1.294 1.00 95.12 87 LEU A CA 1
ATOM 672 C C . LEU A 1 87 ? 5.112 9.561 1.854 1.00 95.12 87 LEU A C 1
ATOM 674 O O . LEU A 1 87 ? 5.039 10.722 1.445 1.00 95.12 87 LEU A O 1
ATOM 678 N N . ASP A 1 88 ? 6.041 9.186 2.740 1.00 95.19 88 ASP A N 1
ATOM 679 C CA . ASP A 1 88 ? 7.056 10.107 3.257 1.00 95.19 88 ASP A CA 1
ATOM 680 C C . ASP A 1 88 ? 8.184 10.283 2.228 1.00 95.19 88 ASP A C 1
ATOM 682 O O . ASP A 1 88 ? 9.224 9.636 2.287 1.00 95.19 88 ASP A O 1
ATOM 686 N N . HIS A 1 89 ? 7.974 11.155 1.241 1.00 94.88 89 HIS A N 1
ATOM 687 C CA . HIS A 1 89 ? 8.995 11.559 0.263 1.00 94.88 89 HIS A CA 1
ATOM 688 C C . HIS A 1 89 ? 9.627 10.413 -0.555 1.00 94.88 89 HIS A C 1
ATOM 690 O O . HIS A 1 89 ? 10.756 10.550 -1.040 1.00 94.88 89 HIS A O 1
ATOM 696 N N . GLY A 1 90 ? 8.899 9.318 -0.768 1.00 95.31 90 GLY A N 1
ATOM 697 C CA . GLY A 1 90 ? 9.343 8.158 -1.541 1.00 95.31 90 GLY A CA 1
ATOM 698 C C . GLY A 1 90 ? 10.129 7.122 -0.739 1.00 95.31 90 GLY A C 1
ATOM 699 O O . GLY A 1 90 ? 10.686 6.214 -1.348 1.00 95.31 90 GLY A O 1
ATOM 700 N N . ILE A 1 91 ? 10.204 7.238 0.591 1.00 97.38 91 ILE A N 1
ATOM 701 C CA . ILE A 1 91 ? 10.824 6.216 1.444 1.00 97.38 91 ILE A CA 1
ATOM 702 C C . ILE A 1 91 ? 9.770 5.458 2.244 1.00 97.38 91 ILE A C 1
ATOM 704 O O . ILE A 1 91 ? 8.762 6.032 2.650 1.00 97.38 91 ILE A O 1
ATOM 708 N N . LEU A 1 92 ? 10.044 4.180 2.511 1.00 98.38 92 LEU A N 1
ATOM 709 C CA . LEU A 1 92 ? 9.235 3.395 3.435 1.00 98.38 92 LEU A CA 1
ATOM 710 C C . LEU A 1 92 ? 9.372 3.954 4.852 1.00 98.38 92 LEU A C 1
ATOM 712 O O . LEU A 1 92 ? 10.449 3.904 5.457 1.00 98.38 92 LEU A O 1
ATOM 716 N N . LYS A 1 93 ? 8.272 4.484 5.378 1.00 97.69 93 LYS A N 1
ATOM 717 C CA . LYS A 1 93 ? 8.150 4.976 6.744 1.00 97.69 93 LYS A CA 1
ATOM 718 C C . LYS A 1 93 ? 6.708 4.884 7.239 1.00 97.69 93 LYS A C 1
ATOM 720 O O . LYS A 1 93 ? 5.930 5.836 7.168 1.00 97.69 93 LYS A O 1
ATOM 725 N N . GLY A 1 94 ? 6.410 3.736 7.841 1.00 97.12 94 GLY A N 1
ATOM 726 C CA . GLY A 1 94 ? 5.147 3.453 8.520 1.00 97.12 94 GLY A CA 1
ATOM 727 C C . GLY A 1 94 ? 4.262 2.427 7.818 1.00 97.12 94 GLY A C 1
ATOM 728 O O . GLY A 1 94 ? 3.319 1.970 8.440 1.00 97.12 94 GLY A O 1
ATOM 729 N N . GLU A 1 95 ? 4.561 2.004 6.591 1.00 98.19 95 GLU A N 1
ATOM 730 C CA . GLU A 1 95 ? 3.723 1.081 5.807 1.00 98.19 95 GLU A CA 1
ATOM 731 C C . GLU A 1 95 ? 3.583 -0.290 6.483 1.00 98.19 95 GLU A C 1
ATOM 733 O O . GLU A 1 95 ? 2.479 -0.804 6.630 1.00 98.19 95 GLU A O 1
ATOM 738 N N . PHE A 1 96 ? 4.684 -0.865 6.979 1.00 98.25 96 PHE A N 1
ATOM 739 C CA . PHE A 1 96 ? 4.631 -2.132 7.719 1.00 98.25 96 PHE A CA 1
ATOM 740 C C . PHE A 1 96 ? 3.871 -1.999 9.041 1.00 98.25 96 PHE A C 1
ATOM 742 O O . PHE A 1 96 ? 3.147 -2.910 9.429 1.00 98.25 96 PHE A O 1
ATOM 749 N N . ASN A 1 97 ? 4.007 -0.856 9.721 1.00 97.12 97 ASN A N 1
ATOM 750 C CA . ASN A 1 97 ? 3.237 -0.595 10.931 1.00 97.12 97 ASN A CA 1
ATOM 751 C C . ASN A 1 97 ? 1.749 -0.414 10.597 1.00 97.12 97 ASN A C 1
ATOM 753 O O . ASN A 1 97 ? 0.917 -0.993 11.273 1.00 97.12 97 ASN A O 1
ATOM 757 N N . ALA A 1 98 ? 1.407 0.288 9.512 1.00 95.88 98 ALA A N 1
ATOM 758 C CA . ALA A 1 98 ? 0.036 0.412 9.019 1.00 95.88 98 ALA A CA 1
ATOM 759 C C . ALA A 1 98 ? -0.594 -0.967 8.785 1.00 95.88 98 ALA A C 1
ATOM 761 O O . ALA A 1 98 ? -1.687 -1.224 9.279 1.00 95.88 98 ALA A O 1
ATOM 762 N N . LEU A 1 99 ? 0.132 -1.887 8.142 1.00 96.44 99 LEU A N 1
ATOM 763 C CA . LEU A 1 99 ? -0.309 -3.276 7.979 1.00 96.44 99 LEU A CA 1
ATOM 764 C C . LEU A 1 99 ? -0.503 -3.995 9.323 1.00 96.44 99 LEU A C 1
ATOM 766 O O . LEU A 1 99 ? -1.490 -4.698 9.492 1.00 96.44 99 LEU A O 1
ATOM 770 N N . GLN A 1 100 ? 0.380 -3.806 10.308 1.00 95.44 100 GLN A N 1
ATOM 771 C CA . GLN A 1 100 ? 0.173 -4.394 11.639 1.00 95.44 100 GLN A CA 1
ATOM 772 C C . GLN A 1 100 ? -1.038 -3.804 12.367 1.00 95.44 100 GLN A C 1
ATOM 774 O O . GLN A 1 100 ? -1.750 -4.529 13.058 1.00 95.44 100 GLN A O 1
ATOM 779 N N . LEU A 1 101 ? -1.307 -2.513 12.192 1.00 92.12 101 LEU A N 1
ATOM 780 C CA . LEU A 1 101 ? -2.464 -1.862 12.793 1.00 92.12 101 LEU A CA 1
ATOM 781 C C . LEU A 1 101 ? -3.776 -2.362 12.184 1.00 92.12 101 LEU A C 1
ATOM 783 O O . LEU A 1 101 ? -4.731 -2.584 12.929 1.00 92.12 101 LEU A O 1
ATOM 787 N N . LEU A 1 102 ? -3.797 -2.606 10.868 1.00 92.69 102 LEU A N 1
ATOM 788 C CA . LEU A 1 102 ? -4.955 -3.142 10.147 1.00 92.69 102 LEU A CA 1
ATOM 789 C C . LEU A 1 102 ? -5.400 -4.524 10.633 1.00 92.69 102 LEU A C 1
ATOM 791 O O . LEU A 1 102 ? -6.548 -4.880 10.415 1.00 92.69 102 LEU A O 1
ATOM 795 N N . LYS A 1 103 ? -4.552 -5.279 11.340 1.00 91.44 103 LYS A N 1
ATOM 796 C CA . LYS A 1 103 ? -4.953 -6.548 11.971 1.00 91.44 103 LYS A CA 1
ATOM 797 C C . LYS A 1 103 ? -5.960 -6.383 13.109 1.00 91.44 103 LYS A C 1
ATOM 799 O O . LYS A 1 103 ? -6.561 -7.363 13.535 1.00 91.44 103 LYS A O 1
ATOM 804 N N . ASN A 1 104 ? -6.096 -5.170 13.646 1.00 88.00 104 ASN A N 1
ATOM 805 C CA . ASN A 1 104 ? -7.055 -4.862 14.707 1.00 88.00 104 ASN A CA 1
ATOM 806 C C . ASN A 1 104 ? -8.428 -4.445 14.161 1.00 88.00 104 ASN A C 1
ATOM 808 O O . ASN A 1 104 ? -9.268 -4.007 14.950 1.00 88.00 104 ASN A O 1
ATOM 812 N N . ILE A 1 105 ? -8.608 -4.541 12.842 1.00 86.12 105 ILE A N 1
ATOM 813 C CA . ILE A 1 105 ? -9.877 -4.435 12.128 1.00 86.12 105 ILE A CA 1
ATOM 814 C C . ILE A 1 105 ? -9.980 -5.615 11.142 1.00 86.12 105 ILE A C 1
ATOM 816 O O . ILE A 1 105 ? -9.016 -6.356 10.941 1.00 86.12 105 ILE A O 1
ATOM 820 N N . ASN A 1 106 ? -11.137 -5.806 10.524 1.00 85.06 106 ASN A N 1
ATOM 821 C CA . ASN A 1 106 ? -11.443 -6.880 9.585 1.00 85.06 106 ASN A CA 1
ATOM 822 C C . ASN A 1 106 ? -11.766 -6.305 8.190 1.00 85.06 106 ASN A C 1
ATOM 824 O O . ASN A 1 106 ? -12.929 -6.281 7.766 1.00 85.06 106 ASN A O 1
ATOM 828 N N . PRO A 1 107 ? -10.757 -5.798 7.457 1.00 87.44 107 PRO A N 1
ATOM 829 C CA . PRO A 1 107 ? -10.990 -5.194 6.158 1.00 87.44 107 PRO A CA 1
ATOM 830 C C . PRO A 1 107 ? -11.341 -6.274 5.132 1.00 87.44 107 PRO A C 1
ATOM 832 O O . PRO A 1 107 ? -10.693 -7.316 5.050 1.00 87.44 107 PRO A O 1
ATOM 835 N N . LYS A 1 108 ? -12.344 -6.001 4.291 1.00 87.44 108 LYS A N 1
ATOM 836 C CA . LYS A 1 108 ? -12.734 -6.916 3.202 1.00 87.44 108 LYS A CA 1
ATOM 837 C C . LYS A 1 108 ? -11.713 -6.960 2.065 1.00 87.44 108 LYS A C 1
ATOM 839 O O . LYS A 1 108 ? -11.661 -7.930 1.320 1.00 87.44 108 LYS A O 1
ATOM 844 N N . VAL A 1 109 ? -10.939 -5.892 1.908 1.00 90.50 109 VAL A N 1
ATOM 845 C CA . VAL A 1 109 ? -9.866 -5.743 0.923 1.00 90.50 109 VAL A CA 1
ATOM 846 C C . VAL A 1 109 ? -8.902 -4.682 1.441 1.00 90.50 109 VAL A C 1
ATOM 848 O O . VAL A 1 109 ? -9.336 -3.697 2.041 1.00 90.50 109 VAL A O 1
ATOM 851 N N . ILE A 1 110 ? -7.604 -4.863 1.211 1.00 94.69 110 ILE A N 1
ATOM 852 C CA . ILE A 1 110 ? -6.582 -3.851 1.500 1.00 94.69 110 ILE A CA 1
ATOM 853 C C . ILE A 1 110 ? -6.086 -3.288 0.178 1.00 94.69 110 ILE A C 1
ATOM 855 O O . ILE A 1 110 ? -5.712 -4.032 -0.731 1.00 94.69 110 ILE A O 1
ATOM 859 N N . ILE A 1 111 ? -6.064 -1.964 0.073 1.00 95.62 111 ILE A N 1
ATOM 860 C CA . ILE A 1 111 ? -5.649 -1.279 -1.143 1.00 95.62 111 ILE A CA 1
ATOM 861 C C . ILE A 1 111 ? -4.257 -0.696 -0.924 1.00 95.62 111 ILE A C 1
ATOM 863 O O . ILE A 1 111 ? -4.020 0.111 -0.032 1.00 95.62 111 ILE A O 1
ATOM 867 N N . LEU A 1 112 ? -3.307 -1.098 -1.756 1.00 97.88 112 LEU A N 1
ATOM 868 C CA . LEU A 1 112 ? -1.968 -0.531 -1.778 1.00 97.88 112 LEU A CA 1
ATOM 869 C C . LEU A 1 112 ? -1.884 0.475 -2.919 1.00 97.88 112 LEU A C 1
ATOM 871 O O . LEU A 1 112 ? -2.198 0.162 -4.065 1.00 97.88 112 LEU A O 1
ATOM 875 N N . THR A 1 113 ? -1.453 1.691 -2.626 1.00 96.69 113 THR A N 1
ATOM 876 C CA . THR A 1 113 ? -1.140 2.715 -3.630 1.00 96.69 113 THR A CA 1
ATOM 877 C C . THR A 1 113 ? 0.338 3.068 -3.535 1.00 96.69 113 THR A C 1
ATOM 879 O O . THR A 1 113 ? 1.073 2.523 -2.714 1.00 96.69 113 THR A O 1
ATOM 882 N N . GLY A 1 114 ? 0.819 3.963 -4.387 1.00 95.88 114 GLY A N 1
ATOM 883 C CA . GLY A 1 114 ? 2.161 4.515 -4.264 1.00 95.88 114 GLY A CA 1
ATOM 884 C C . GLY A 1 114 ? 2.188 6.013 -4.491 1.00 95.88 114 GLY A C 1
ATOM 885 O O . GLY A 1 114 ? 1.354 6.557 -5.222 1.00 95.88 114 GLY A O 1
ATOM 886 N N . LEU A 1 115 ? 3.181 6.670 -3.894 1.00 94.56 115 LEU A N 1
ATOM 887 C CA . LEU A 1 115 ? 3.374 8.100 -4.079 1.00 94.56 115 LEU A CA 1
ATOM 888 C C . LEU A 1 115 ? 3.678 8.411 -5.552 1.00 94.56 115 LEU A C 1
ATOM 890 O O . LEU A 1 115 ? 4.739 8.061 -6.077 1.00 94.56 115 LEU A O 1
ATOM 894 N N . MET A 1 116 ? 2.753 9.134 -6.182 1.00 90.19 116 MET A N 1
ATOM 895 C CA . MET A 1 116 ? 2.886 9.610 -7.551 1.00 90.19 116 MET A CA 1
ATOM 896 C C . MET A 1 116 ? 3.477 11.024 -7.571 1.00 90.19 116 MET A C 1
ATOM 898 O O . MET A 1 116 ? 2.964 11.907 -6.879 1.00 90.19 116 MET A O 1
ATOM 902 N N . PRO A 1 117 ? 4.504 11.295 -8.396 1.00 86.00 117 PRO A N 1
ATOM 903 C CA . PRO A 1 117 ? 4.988 12.653 -8.585 1.00 86.00 117 PRO A CA 1
ATOM 904 C C . PRO A 1 117 ? 3.939 13.472 -9.345 1.00 86.00 117 PRO A C 1
ATOM 906 O O . PRO A 1 117 ? 3.773 13.322 -10.556 1.00 86.00 117 PRO A O 1
ATOM 909 N N . ILE A 1 118 ? 3.225 14.345 -8.635 1.00 86.56 118 ILE A N 1
ATOM 910 C CA . ILE A 1 118 ? 2.224 15.243 -9.222 1.00 86.56 118 ILE A CA 1
ATOM 911 C C . ILE A 1 118 ? 2.839 16.632 -9.395 1.00 86.56 118 ILE A C 1
ATOM 913 O O . ILE A 1 118 ? 3.407 17.203 -8.458 1.00 86.56 118 ILE A O 1
ATOM 917 N N . THR A 1 119 ? 2.719 17.195 -10.597 1.00 83.31 119 THR A N 1
ATOM 918 C CA . THR A 1 119 ? 3.161 18.564 -10.895 1.00 83.31 119 THR A CA 1
ATOM 919 C C . THR A 1 119 ? 2.502 19.570 -9.953 1.00 83.31 119 THR A C 1
ATOM 921 O O . THR A 1 119 ? 1.341 19.414 -9.595 1.00 83.31 119 THR A O 1
ATOM 924 N N . ASN A 1 120 ? 3.226 20.627 -9.580 1.00 86.88 120 ASN A N 1
ATOM 925 C CA . ASN A 1 120 ? 2.764 21.667 -8.647 1.00 86.88 120 ASN A CA 1
ATOM 926 C C . ASN A 1 120 ? 2.507 21.198 -7.204 1.00 86.88 120 ASN A C 1
ATOM 928 O O . ASN A 1 120 ? 1.870 21.909 -6.435 1.00 86.88 120 ASN A O 1
ATOM 932 N N . THR A 1 121 ? 3.062 20.051 -6.804 1.00 83.88 121 THR A N 1
ATOM 933 C CA . THR A 1 121 ? 3.107 19.629 -5.396 1.00 83.88 121 THR A CA 1
ATOM 934 C C . THR A 1 121 ? 4.539 19.693 -4.842 1.00 83.88 121 THR A C 1
ATOM 936 O O . THR A 1 121 ? 5.506 19.629 -5.617 1.00 83.88 121 THR A O 1
ATOM 939 N N . PRO A 1 122 ? 4.726 19.779 -3.510 1.00 85.62 122 PRO A N 1
ATOM 940 C CA . PRO A 1 122 ? 6.046 19.645 -2.883 1.00 85.62 122 PRO A CA 1
ATOM 941 C C . PRO A 1 122 ? 6.748 18.315 -3.213 1.00 85.62 122 PRO A C 1
ATOM 943 O O . PRO A 1 122 ? 7.976 18.258 -3.274 1.00 85.62 122 PRO A O 1
ATOM 946 N N . LEU A 1 123 ? 5.975 17.261 -3.498 1.00 88.81 123 LEU A N 1
ATOM 947 C CA . LEU A 1 123 ? 6.457 15.902 -3.765 1.00 88.81 123 LEU A CA 1
ATOM 948 C C . LEU A 1 123 ? 6.647 15.588 -5.259 1.00 88.81 123 LEU A C 1
ATOM 950 O O . LEU A 1 123 ? 6.941 14.452 -5.614 1.00 88.81 123 LEU A O 1
ATOM 954 N N . ARG A 1 124 ? 6.571 16.584 -6.150 1.00 88.69 124 ARG A N 1
ATOM 955 C CA . ARG A 1 124 ? 6.653 16.422 -7.620 1.00 88.69 124 ARG A CA 1
ATOM 956 C C . ARG A 1 124 ? 7.897 15.701 -8.173 1.00 88.69 124 ARG A C 1
ATOM 958 O O . ARG A 1 124 ? 7.932 15.366 -9.350 1.00 88.69 124 ARG A O 1
ATOM 965 N N . HIS A 1 125 ? 8.943 15.523 -7.367 1.00 91.06 125 HIS A N 1
ATOM 966 C CA . HIS A 1 125 ? 10.187 14.833 -7.743 1.00 91.06 125 HIS A CA 1
ATOM 967 C C . HIS A 1 125 ? 10.459 13.596 -6.881 1.00 91.06 125 HIS A C 1
ATOM 969 O O . HIS A 1 125 ? 11.567 13.058 -6.896 1.00 91.06 125 HIS A O 1
ATOM 975 N N . LYS A 1 126 ? 9.479 13.178 -6.081 1.00 92.50 126 LYS A N 1
ATOM 976 C CA . LYS A 1 126 ? 9.578 12.048 -5.167 1.00 92.50 126 LYS A CA 1
ATOM 977 C C . LYS A 1 126 ? 8.699 10.916 -5.680 1.00 92.50 126 LYS A C 1
ATOM 979 O O . LYS A 1 126 ? 7.596 11.150 -6.160 1.00 92.50 126 LYS A O 1
ATOM 984 N N . LYS A 1 127 ? 9.229 9.702 -5.596 1.00 94.00 127 LYS A N 1
ATOM 985 C CA . LYS A 1 127 ? 8.542 8.445 -5.888 1.00 94.00 127 LYS A CA 1
ATOM 986 C C . LYS A 1 127 ? 9.240 7.319 -5.125 1.00 94.00 127 LYS A C 1
ATOM 988 O O . LYS A 1 127 ? 10.449 7.439 -4.897 1.00 94.00 127 LYS A O 1
ATOM 993 N N . PRO A 1 128 ? 8.516 6.261 -4.743 1.00 96.19 128 PRO A N 1
ATOM 994 C CA . PRO A 1 128 ? 9.106 5.064 -4.158 1.00 96.19 128 PRO A CA 1
ATOM 995 C C . PRO A 1 128 ? 10.003 4.322 -5.151 1.00 96.19 128 PRO A C 1
ATOM 997 O O . PRO A 1 128 ? 9.849 4.441 -6.372 1.00 96.19 128 PRO A O 1
ATOM 1000 N N . ASN A 1 129 ? 10.916 3.509 -4.623 1.00 97.44 129 ASN A N 1
ATOM 1001 C CA . ASN A 1 129 ? 11.605 2.503 -5.423 1.00 97.44 129 ASN A CA 1
ATOM 1002 C C . ASN A 1 129 ? 10.595 1.400 -5.808 1.00 97.44 129 ASN A C 1
ATOM 1004 O O . ASN A 1 129 ? 9.881 0.924 -4.928 1.00 97.44 129 ASN A O 1
ATOM 1008 N N . PRO A 1 130 ? 10.529 0.936 -7.070 1.00 97.69 130 PRO A N 1
ATOM 1009 C CA . PRO A 1 130 ? 9.682 -0.198 -7.449 1.00 97.69 130 PRO A CA 1
ATOM 1010 C C . PRO A 1 130 ? 9.842 -1.445 -6.560 1.00 97.69 130 PRO A C 1
ATOM 1012 O O . PRO A 1 130 ? 8.864 -2.138 -6.300 1.00 97.69 130 PRO A O 1
ATOM 1015 N N . LEU A 1 131 ? 11.041 -1.703 -6.024 1.00 97.94 131 LEU A N 1
ATOM 1016 C CA . LEU A 1 131 ? 11.280 -2.819 -5.100 1.00 97.94 131 LEU A CA 1
ATOM 1017 C C . LEU A 1 131 ? 10.612 -2.641 -3.730 1.00 97.94 131 LEU A C 1
ATOM 1019 O O . LEU A 1 131 ? 10.394 -3.627 -3.030 1.00 97.94 131 LEU A O 1
ATOM 1023 N N . ASP A 1 132 ? 10.260 -1.420 -3.334 1.00 98.50 132 ASP A N 1
ATOM 1024 C CA . ASP A 1 132 ? 9.510 -1.205 -2.098 1.00 98.50 132 ASP A CA 1
ATOM 1025 C C . ASP A 1 132 ? 8.078 -1.748 -2.210 1.00 98.50 132 ASP A C 1
ATOM 1027 O O . ASP A 1 132 ? 7.550 -2.250 -1.220 1.00 98.50 132 ASP A O 1
ATOM 1031 N N . PHE A 1 133 ? 7.489 -1.775 -3.415 1.00 98.50 133 PHE A N 1
ATOM 1032 C CA . PHE A 1 133 ? 6.206 -2.449 -3.642 1.00 98.50 133 PHE A CA 1
ATOM 1033 C C . PHE A 1 133 ? 6.310 -3.946 -3.395 1.00 98.50 133 PHE A C 1
ATOM 1035 O O . PHE A 1 133 ? 5.483 -4.481 -2.670 1.00 98.50 133 PHE A O 1
ATOM 1042 N N . VAL A 1 134 ? 7.354 -4.603 -3.909 1.00 98.50 134 VAL A N 1
ATOM 1043 C CA . VAL A 1 134 ? 7.603 -6.034 -3.654 1.00 98.50 134 VAL A CA 1
ATOM 1044 C C . VAL A 1 134 ? 7.634 -6.300 -2.151 1.00 98.50 134 VAL A C 1
ATOM 1046 O O . VAL A 1 134 ? 6.919 -7.158 -1.645 1.00 98.50 134 VAL A O 1
ATOM 1049 N N . ARG A 1 135 ? 8.413 -5.507 -1.406 1.00 98.56 135 ARG A N 1
ATOM 1050 C CA . ARG A 1 135 ? 8.584 -5.684 0.044 1.00 98.56 135 ARG A CA 1
ATOM 1051 C C . ARG A 1 135 ? 7.268 -5.540 0.804 1.00 98.56 135 ARG A C 1
ATOM 1053 O O . ARG A 1 135 ? 7.007 -6.335 1.704 1.00 98.56 135 ARG A O 1
ATOM 1060 N N . VAL A 1 136 ? 6.467 -4.530 0.469 1.00 98.62 136 VAL A N 1
ATOM 1061 C CA . VAL A 1 136 ? 5.190 -4.269 1.145 1.00 98.62 136 VAL A CA 1
ATOM 1062 C C . VAL A 1 136 ? 4.129 -5.290 0.734 1.00 98.62 136 VAL A C 1
ATOM 1064 O O . VAL A 1 136 ? 3.444 -5.805 1.610 1.00 98.62 136 VAL A O 1
ATOM 1067 N N . ILE A 1 137 ? 4.023 -5.636 -0.553 1.00 98.50 137 ILE A N 1
ATOM 1068 C CA . ILE A 1 137 ? 3.039 -6.606 -1.061 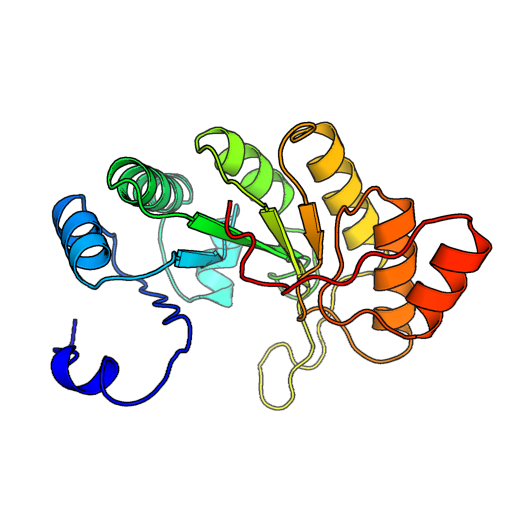1.00 98.50 137 ILE A CA 1
ATOM 1069 C C . ILE A 1 137 ? 3.317 -7.995 -0.494 1.00 98.50 137 ILE A C 1
ATOM 1071 O O . ILE A 1 137 ? 2.415 -8.589 0.079 1.00 98.50 137 ILE A O 1
ATOM 1075 N N . THR A 1 138 ? 4.557 -8.487 -0.564 1.00 98.19 138 THR A N 1
ATOM 1076 C CA . THR A 1 138 ? 4.908 -9.802 -0.003 1.00 98.19 138 THR A CA 1
ATOM 1077 C C . THR A 1 138 ? 4.667 -9.860 1.506 1.00 98.19 138 THR A C 1
ATOM 1079 O O . THR A 1 138 ? 4.276 -10.896 2.038 1.00 98.19 138 THR A O 1
ATOM 1082 N N . TYR A 1 139 ? 4.892 -8.752 2.219 1.00 98.12 139 TYR A N 1
ATOM 1083 C CA . TYR A 1 139 ? 4.551 -8.682 3.635 1.00 98.12 139 TYR A CA 1
ATOM 1084 C C . TYR A 1 139 ? 3.034 -8.707 3.852 1.00 98.12 139 TYR A C 1
ATOM 1086 O O . TYR A 1 139 ? 2.564 -9.455 4.700 1.00 98.12 139 TYR A O 1
ATOM 1094 N N . ALA A 1 140 ? 2.266 -7.933 3.083 1.00 97.50 140 ALA A N 1
ATOM 1095 C CA . ALA A 1 140 ? 0.810 -7.909 3.177 1.00 97.50 140 ALA A CA 1
ATOM 1096 C C . ALA A 1 140 ? 0.196 -9.286 2.872 1.00 97.50 140 ALA A C 1
ATOM 1098 O O . ALA A 1 140 ? -0.547 -9.794 3.700 1.00 97.50 140 ALA A O 1
ATOM 1099 N N . ASP A 1 141 ? 0.572 -9.916 1.757 1.00 95.38 141 ASP A N 1
ATOM 1100 C CA . ASP A 1 141 ? 0.109 -11.251 1.347 1.00 95.38 141 ASP A CA 1
ATOM 1101 C C . ASP A 1 141 ? 0.356 -12.306 2.438 1.00 95.38 141 ASP A C 1
ATOM 1103 O O . ASP A 1 141 ? -0.535 -13.073 2.804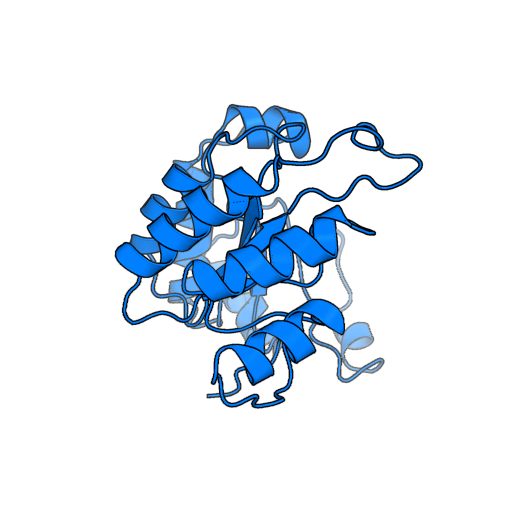 1.00 95.38 141 ASP A O 1
ATOM 1107 N N . LYS A 1 142 ? 1.545 -12.279 3.057 1.00 95.88 142 LYS A N 1
ATOM 1108 C CA . LYS A 1 142 ? 1.885 -13.190 4.154 1.00 95.88 142 LYS A CA 1
ATOM 1109 C C . LYS A 1 142 ? 1.041 -12.959 5.410 1.00 95.88 142 LYS A C 1
ATOM 1111 O O . LYS A 1 142 ? 0.675 -13.918 6.086 1.00 95.88 142 LYS A O 1
ATOM 1116 N N . GLU A 1 143 ? 0.818 -11.703 5.782 1.00 95.44 143 GLU A N 1
ATOM 1117 C CA . GLU A 1 143 ? 0.150 -11.352 7.040 1.00 95.44 143 GLU A CA 1
ATOM 1118 C C . GLU A 1 143 ? -1.384 -11.390 6.923 1.00 95.44 143 GLU A C 1
ATOM 1120 O O . GLU A 1 143 ? -2.058 -11.494 7.947 1.00 95.44 143 GLU A O 1
ATOM 1125 N N . PHE A 1 144 ? -1.920 -11.338 5.700 1.00 94.94 144 PHE A N 1
ATOM 1126 C CA . PHE A 1 144 ? -3.345 -11.251 5.382 1.00 94.94 144 PHE A CA 1
ATOM 1127 C C . PHE A 1 144 ? -3.770 -12.315 4.357 1.00 94.94 144 PHE A C 1
ATOM 1129 O O . PHE A 1 144 ? -4.370 -12.009 3.333 1.00 94.94 144 PHE A O 1
ATOM 1136 N N . SER A 1 145 ? -3.505 -13.590 4.648 1.00 89.56 145 SER A N 1
ATOM 1137 C CA . SER A 1 145 ? -3.742 -14.700 3.708 1.00 89.56 145 SER A CA 1
ATOM 1138 C C . SER A 1 145 ? -5.197 -14.883 3.251 1.00 89.56 145 SER A C 1
ATOM 1140 O O . SER A 1 145 ? -5.448 -15.566 2.262 1.00 89.56 145 SER A O 1
ATOM 1142 N N . GLU A 1 146 ? -6.162 -14.327 3.989 1.00 91.44 146 GLU A N 1
ATOM 1143 C CA . GLU A 1 146 ? -7.598 -14.408 3.682 1.00 91.44 146 GLU A CA 1
ATOM 1144 C C . GLU A 1 146 ? -8.181 -13.085 3.161 1.00 91.44 146 GLU A C 1
ATOM 1146 O O . GLU A 1 146 ? -9.299 -13.073 2.643 1.00 91.44 146 GLU A O 1
ATOM 1151 N N . THR A 1 147 ? -7.439 -11.977 3.261 1.00 93.25 147 THR A N 1
ATOM 1152 C CA . THR A 1 147 ? -7.900 -10.660 2.810 1.00 93.25 147 THR A CA 1
ATOM 1153 C C . THR A 1 147 ? -7.240 -10.315 1.478 1.00 93.25 147 THR A C 1
ATOM 1155 O O . THR A 1 147 ? -6.020 -10.175 1.422 1.00 93.25 147 THR A O 1
ATOM 1158 N N . PRO A 1 148 ? -8.017 -10.099 0.403 1.00 94.06 148 PRO A N 1
ATOM 1159 C CA . PRO A 1 148 ? -7.467 -9.666 -0.871 1.00 94.06 148 PRO A CA 1
ATOM 1160 C C . PRO A 1 148 ? -6.657 -8.370 -0.749 1.00 94.06 148 PRO A C 1
ATOM 1162 O O . PRO A 1 148 ? -7.123 -7.375 -0.187 1.00 94.06 148 PRO A O 1
ATOM 1165 N N . ILE A 1 149 ? -5.468 -8.364 -1.344 1.00 96.12 149 ILE A N 1
ATOM 1166 C CA . ILE A 1 149 ? -4.600 -7.200 -1.494 1.00 96.12 149 ILE A CA 1
ATOM 1167 C C . ILE A 1 149 ? -4.680 -6.719 -2.942 1.00 96.12 149 ILE A C 1
ATOM 1169 O O . ILE A 1 149 ? -4.428 -7.474 -3.885 1.00 96.12 149 ILE A O 1
ATOM 1173 N N . VAL A 1 150 ? -5.028 -5.449 -3.139 1.00 96.06 150 VAL A N 1
ATOM 1174 C CA . VAL A 1 150 ? -5.227 -4.851 -4.465 1.00 96.06 150 VAL A CA 1
ATOM 1175 C C . VAL A 1 150 ? -4.312 -3.652 -4.653 1.00 96.06 150 VAL A C 1
ATOM 1177 O O . VAL A 1 150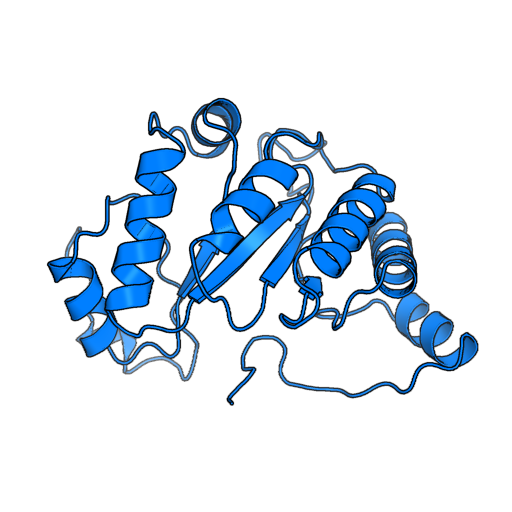 ? -4.220 -2.782 -3.794 1.00 96.06 150 VAL A O 1
ATOM 1180 N N . LEU A 1 151 ? -3.660 -3.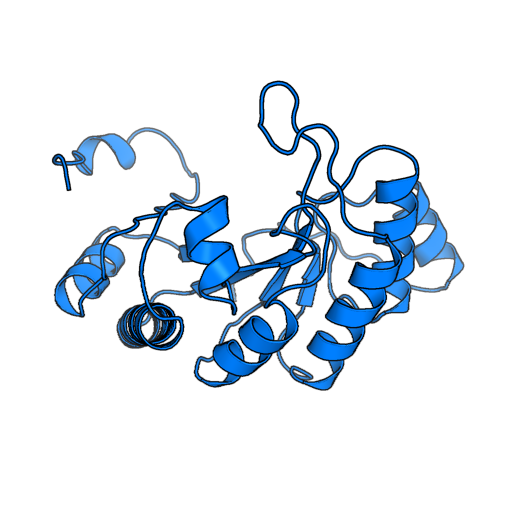563 -5.810 1.00 96.62 151 LEU A N 1
ATOM 1181 C CA . LEU A 1 151 ? -2.885 -2.390 -6.193 1.00 96.62 151 LEU A CA 1
ATOM 1182 C C . LEU A 1 151 ? -3.818 -1.330 -6.797 1.00 96.62 151 LEU A C 1
ATOM 1184 O O . LEU A 1 151 ? -4.332 -1.492 -7.906 1.00 96.62 151 LEU A O 1
ATOM 1188 N N . GLY A 1 152 ? -4.023 -0.231 -6.078 1.00 93.06 152 GLY A N 1
ATOM 1189 C CA . GLY A 1 152 ? -4.836 0.909 -6.491 1.00 93.06 152 GLY A CA 1
ATOM 1190 C C . GLY A 1 152 ? -4.245 1.694 -7.669 1.00 93.06 152 GLY A C 1
ATOM 1191 O O . GLY A 1 152 ? -3.114 1.479 -8.113 1.00 93.06 152 GLY A O 1
ATOM 1192 N N . CYS A 1 153 ? -5.029 2.625 -8.221 1.00 89.88 153 CYS A N 1
ATOM 1193 C CA . CYS A 1 153 ? -4.707 3.307 -9.481 1.00 89.88 153 CYS A CA 1
ATOM 1194 C C . CYS A 1 153 ? -3.503 4.268 -9.388 1.00 89.88 153 CYS A C 1
ATOM 1196 O O . CYS A 1 153 ? -2.790 4.452 -10.385 1.00 89.88 153 CYS A O 1
ATOM 1198 N N . ALA A 1 154 ? -3.274 4.859 -8.211 1.00 90.44 154 ALA A N 1
ATOM 1199 C CA . ALA A 1 154 ? -2.186 5.790 -7.932 1.00 90.44 154 ALA A CA 1
ATOM 1200 C C . ALA A 1 154 ? -0.911 5.035 -7.528 1.00 90.44 154 ALA A C 1
ATOM 1202 O O . ALA A 1 154 ? -0.934 4.226 -6.605 1.00 90.44 154 ALA A O 1
ATOM 1203 N N . ARG A 1 155 ? 0.193 5.288 -8.241 1.00 92.31 155 ARG A N 1
ATOM 1204 C CA . ARG A 1 155 ? 1.531 4.738 -7.958 1.00 92.31 155 ARG A CA 1
ATOM 1205 C C . ARG A 1 155 ? 2.613 5.558 -8.653 1.00 92.31 155 ARG A C 1
ATOM 1207 O O . ARG A 1 155 ? 2.952 6.630 -8.193 1.00 92.31 155 ARG A O 1
ATOM 1214 N N . SER A 1 156 ? 3.110 5.124 -9.802 1.00 92.06 156 SER A N 1
ATOM 1215 C CA . SER A 1 156 ? 4.037 5.893 -10.638 1.00 92.06 156 SER A CA 1
ATOM 1216 C C . SER A 1 156 ? 3.466 6.043 -12.053 1.00 92.06 156 SER A C 1
ATOM 1218 O O . SER A 1 156 ? 2.297 5.731 -12.310 1.00 92.06 156 SER A O 1
ATOM 1220 N N . TYR A 1 157 ? 4.288 6.510 -12.986 1.00 89.69 157 TYR A N 1
ATOM 1221 C CA . TYR A 1 157 ? 3.975 6.628 -14.409 1.00 89.69 157 TYR A CA 1
ATOM 1222 C C . TYR A 1 157 ? 5.121 6.081 -15.272 1.00 89.69 157 TYR A C 1
ATOM 1224 O O . TYR A 1 157 ? 6.237 5.871 -14.796 1.00 89.69 157 TYR A O 1
ATOM 1232 N N . GLY A 1 158 ? 4.848 5.852 -16.559 1.00 92.38 158 GLY A N 1
ATOM 1233 C CA . GLY A 1 158 ? 5.844 5.361 -17.516 1.00 92.38 158 GLY A CA 1
ATOM 1234 C C . GLY A 1 158 ? 6.408 3.984 -17.149 1.00 92.38 158 GLY A C 1
ATOM 1235 O O . GLY A 1 158 ? 5.687 3.132 -16.632 1.00 92.38 158 GLY A O 1
ATOM 1236 N N . SER A 1 159 ? 7.705 3.785 -17.399 1.00 94.56 159 SER A N 1
ATOM 1237 C CA . SER A 1 159 ? 8.408 2.511 -17.178 1.00 94.56 159 SER A CA 1
ATOM 1238 C C . SER A 1 159 ? 8.335 2.011 -15.737 1.00 94.56 159 SER A C 1
ATOM 1240 O O . SER A 1 159 ? 8.267 0.810 -15.507 1.00 94.56 159 SER A O 1
ATOM 1242 N N . ASP A 1 160 ? 8.309 2.919 -14.761 1.00 95.56 160 ASP A N 1
ATOM 1243 C CA . ASP A 1 160 ? 8.186 2.532 -13.357 1.00 95.56 160 ASP A CA 1
ATOM 1244 C C . ASP A 1 160 ? 6.821 1.919 -13.073 1.00 95.56 160 ASP A C 1
ATOM 1246 O O . ASP A 1 160 ? 6.747 0.934 -12.353 1.00 95.56 160 ASP A O 1
ATOM 1250 N N . ARG A 1 161 ? 5.739 2.469 -13.642 1.00 96.19 161 ARG A N 1
ATOM 1251 C CA . ARG A 1 161 ? 4.394 1.897 -13.477 1.00 96.19 161 ARG A CA 1
ATOM 1252 C C . ARG A 1 161 ? 4.324 0.496 -14.072 1.00 96.19 161 ARG A C 1
ATOM 1254 O O . ARG A 1 161 ? 3.765 -0.391 -13.445 1.00 96.19 161 ARG A O 1
ATOM 1261 N N . GLU A 1 162 ? 4.904 0.302 -15.254 1.00 97.62 162 GLU A N 1
ATOM 1262 C CA . GLU A 1 162 ? 4.972 -1.012 -15.904 1.00 97.62 162 GLU A CA 1
ATOM 1263 C C . GLU A 1 162 ? 5.724 -2.025 -15.033 1.00 97.62 162 GLU A C 1
ATOM 1265 O O . GLU A 1 162 ? 5.239 -3.133 -14.817 1.00 97.62 162 GLU A O 1
ATOM 1270 N N . LEU A 1 163 ? 6.882 -1.625 -14.498 1.00 98.06 163 LEU A N 1
ATOM 1271 C CA . LEU A 1 163 ? 7.685 -2.470 -13.622 1.00 98.06 163 LEU A CA 1
ATOM 1272 C C . LEU A 1 163 ? 6.956 -2.779 -12.310 1.00 98.06 163 LEU A C 1
ATOM 1274 O O . LEU A 1 163 ? 6.921 -3.933 -11.902 1.00 98.06 163 LEU A O 1
ATOM 1278 N N . ILE A 1 164 ? 6.353 -1.773 -11.670 1.00 98.38 164 ILE A N 1
ATOM 1279 C CA . ILE A 1 164 ? 5.577 -1.943 -10.435 1.00 98.38 164 ILE A CA 1
ATOM 1280 C C . ILE A 1 164 ? 4.420 -2.915 -10.662 1.00 98.38 164 ILE A C 1
ATOM 1282 O O . ILE A 1 164 ? 4.234 -3.807 -9.842 1.00 98.38 164 ILE A O 1
ATOM 1286 N N . ASP A 1 165 ? 3.665 -2.777 -11.755 1.00 98.06 165 ASP A N 1
ATOM 1287 C CA . ASP A 1 165 ? 2.540 -3.669 -12.047 1.00 98.06 165 ASP A CA 1
ATOM 1288 C C . ASP A 1 165 ? 3.010 -5.123 -12.171 1.00 98.06 165 ASP A C 1
ATOM 1290 O O . ASP A 1 165 ? 2.448 -5.994 -11.516 1.00 98.06 165 ASP A O 1
ATOM 1294 N N . ILE A 1 166 ? 4.066 -5.378 -12.953 1.00 98.38 166 ILE A N 1
ATOM 1295 C CA . ILE A 1 166 ? 4.622 -6.730 -13.140 1.00 98.38 166 ILE A CA 1
ATOM 1296 C C . ILE A 1 166 ? 5.122 -7.300 -11.809 1.00 98.38 166 ILE A C 1
ATOM 1298 O O . ILE A 1 166 ? 4.716 -8.393 -11.415 1.00 98.38 166 ILE A O 1
ATOM 1302 N N . LEU A 1 167 ? 5.943 -6.534 -11.084 1.00 98.31 167 LEU A N 1
ATOM 1303 C CA . LEU A 1 167 ? 6.477 -6.943 -9.785 1.00 98.31 167 LEU A CA 1
ATOM 1304 C C . LEU A 1 167 ? 5.366 -7.211 -8.768 1.00 98.31 167 LEU A C 1
ATOM 1306 O O . LEU A 1 167 ? 5.505 -8.098 -7.931 1.00 98.31 167 LEU A O 1
ATOM 1310 N N . SER A 1 168 ? 4.258 -6.472 -8.831 1.00 98.06 168 SER A N 1
ATOM 1311 C CA . SER A 1 168 ? 3.123 -6.678 -7.929 1.00 98.06 168 SER A CA 1
ATOM 1312 C C . SER A 1 168 ? 2.451 -8.027 -8.172 1.00 98.06 168 SER A C 1
ATOM 1314 O O . SER A 1 168 ? 2.117 -8.711 -7.207 1.00 98.06 168 SER A O 1
ATOM 1316 N N . ILE A 1 169 ? 2.311 -8.444 -9.436 1.00 97.38 169 ILE A N 1
ATOM 1317 C CA . ILE A 1 169 ? 1.777 -9.771 -9.792 1.00 97.38 169 ILE A CA 1
ATOM 1318 C C . ILE A 1 169 ? 2.705 -10.870 -9.276 1.00 97.38 169 ILE A C 1
ATOM 1320 O O . ILE A 1 169 ? 2.241 -11.795 -8.612 1.00 97.38 169 ILE A O 1
ATOM 1324 N N . GLU A 1 170 ? 4.013 -10.735 -9.502 1.00 97.00 170 GLU A N 1
ATOM 1325 C CA . GLU A 1 170 ? 5.013 -11.683 -8.986 1.00 97.00 170 GLU A CA 1
ATOM 1326 C C . GLU A 1 170 ? 5.030 -11.763 -7.451 1.00 97.00 170 GLU A C 1
ATOM 1328 O O . GLU A 1 170 ? 5.394 -12.794 -6.892 1.00 97.00 170 GLU A O 1
ATOM 1333 N N . SER A 1 171 ? 4.626 -10.688 -6.770 1.00 97.00 171 SER A N 1
ATOM 1334 C CA . SER A 1 171 ? 4.669 -10.580 -5.308 1.00 97.00 171 SER A CA 1
ATOM 1335 C C . SER A 1 171 ? 3.406 -11.076 -4.597 1.00 97.00 171 SER A C 1
ATOM 1337 O O . SER A 1 171 ? 3.392 -11.043 -3.369 1.00 97.00 171 SER A O 1
ATOM 1339 N N . GLY A 1 172 ? 2.373 -11.511 -5.333 1.00 93.75 172 GLY A N 1
ATOM 1340 C CA . GLY A 1 172 ? 1.138 -12.066 -4.759 1.00 93.75 172 GLY A CA 1
ATOM 1341 C C . GLY A 1 172 ? -0.081 -11.137 -4.765 1.00 93.75 172 GLY A C 1
ATOM 1342 O O . GLY A 1 172 ? -1.059 -11.424 -4.084 1.00 93.75 172 GLY A O 1
ATOM 1343 N N . ILE A 1 173 ? -0.076 -10.029 -5.520 1.00 95.50 173 ILE A N 1
ATOM 1344 C CA . ILE A 1 173 ? -1.252 -9.143 -5.579 1.00 95.50 173 ILE A CA 1
ATOM 1345 C C . ILE A 1 173 ? -2.482 -9.875 -6.152 1.00 95.50 173 ILE A C 1
ATOM 1347 O O . ILE A 1 173 ? -2.386 -10.594 -7.149 1.00 95.50 173 ILE A O 1
ATOM 1351 N N . ASN A 1 174 ? -3.664 -9.652 -5.573 1.00 94.81 174 ASN A N 1
ATOM 1352 C CA . ASN A 1 174 ? -4.907 -10.284 -6.032 1.00 94.81 174 ASN A CA 1
ATOM 1353 C C . ASN A 1 174 ? -5.608 -9.488 -7.142 1.00 94.81 174 ASN A C 1
ATOM 1355 O O . ASN A 1 174 ? -6.429 -10.035 -7.878 1.00 94.81 174 ASN A O 1
ATOM 1359 N N . GLY A 1 175 ? -5.299 -8.198 -7.280 1.00 94.44 175 GLY A N 1
ATOM 1360 C CA . GLY A 1 175 ? -5.877 -7.348 -8.315 1.00 94.44 175 GLY A CA 1
ATOM 1361 C C . GLY A 1 175 ? -5.076 -6.076 -8.550 1.00 94.44 175 GLY A C 1
ATOM 1362 O O . GLY A 1 175 ? -4.367 -5.596 -7.669 1.00 94.44 175 GLY A O 1
ATOM 1363 N N . ILE A 1 176 ? -5.200 -5.510 -9.750 1.00 95.19 176 ILE A N 1
ATOM 1364 C CA . ILE A 1 176 ? -4.573 -4.237 -10.117 1.00 95.19 176 ILE A CA 1
ATOM 1365 C C . ILE A 1 176 ? -5.626 -3.341 -10.760 1.00 95.19 176 ILE A C 1
ATOM 1367 O O . ILE A 1 176 ? -6.234 -3.696 -11.770 1.00 95.19 176 ILE A O 1
ATOM 1371 N N . ALA A 1 177 ? -5.806 -2.144 -10.211 1.00 91.44 177 ALA A N 1
ATOM 1372 C CA . ALA A 1 177 ? -6.635 -1.116 -10.812 1.00 91.44 177 ALA A CA 1
ATOM 1373 C C . ALA A 1 177 ? -5.906 -0.487 -12.008 1.00 91.44 177 ALA A C 1
ATOM 1375 O O . ALA A 1 177 ? -4.837 0.129 -11.865 1.00 91.44 177 ALA A O 1
ATOM 1376 N N . ILE A 1 178 ? -6.529 -0.615 -13.184 1.00 91.69 178 ILE A N 1
ATOM 1377 C CA . ILE A 1 178 ? -6.056 -0.064 -14.462 1.00 91.69 178 ILE A CA 1
ATOM 1378 C C . ILE A 1 178 ? -4.593 -0.496 -14.709 1.00 91.69 178 ILE A C 1
ATOM 1380 O O . ILE A 1 178 ? -3.671 0.336 -14.610 1.00 91.69 178 ILE A O 1
ATOM 1384 N N . PRO A 1 179 ? -4.353 -1.807 -14.930 1.00 93.50 179 PRO A N 1
ATOM 1385 C CA . PRO A 1 179 ? -3.017 -2.323 -15.192 1.00 93.50 179 PRO A CA 1
ATOM 1386 C C . PRO A 1 179 ? -2.508 -1.821 -16.544 1.00 93.50 179 PRO A C 1
ATOM 1388 O O . PRO A 1 179 ? -3.281 -1.555 -17.469 1.00 93.50 179 PRO A O 1
ATOM 1391 N N . THR A 1 180 ? -1.192 -1.694 -16.675 1.00 96.19 180 THR A N 1
ATOM 1392 C CA . THR A 1 180 ? -0.570 -1.448 -17.981 1.00 96.19 180 THR A CA 1
ATOM 1393 C C . THR A 1 180 ? -0.755 -2.653 -18.906 1.00 96.19 180 THR A C 1
ATOM 1395 O O . THR A 1 180 ? -0.750 -3.797 -18.454 1.00 96.19 180 THR A O 1
ATOM 1398 N N . GLN A 1 181 ? -0.846 -2.415 -20.221 1.00 95.94 181 GLN A N 1
ATOM 1399 C CA . GLN A 1 181 ? -0.953 -3.508 -21.197 1.00 95.94 181 GLN A CA 1
ATOM 1400 C C . GLN A 1 181 ? 0.219 -4.495 -21.075 1.00 95.94 181 GLN A C 1
ATOM 1402 O O . GLN A 1 181 ? 0.011 -5.699 -21.120 1.00 95.94 181 GLN A O 1
ATOM 1407 N N . LYS A 1 182 ? 1.437 -4.000 -20.815 1.00 96.56 182 LYS A N 1
ATOM 1408 C CA . LYS A 1 182 ? 2.613 -4.856 -20.603 1.00 96.56 182 LYS A CA 1
ATOM 1409 C C . LYS A 1 182 ? 2.463 -5.799 -19.412 1.00 96.56 182 LYS A C 1
ATOM 1411 O O . LYS A 1 182 ? 2.913 -6.934 -19.500 1.00 96.56 182 LYS A O 1
ATOM 1416 N N . ALA A 1 183 ? 1.850 -5.349 -18.318 1.00 96.56 183 ALA A N 1
ATOM 1417 C CA . ALA A 1 183 ? 1.599 -6.209 -17.168 1.00 96.56 183 ALA A CA 1
ATOM 1418 C C . ALA A 1 183 ? 0.551 -7.283 -17.481 1.00 96.56 183 ALA A C 1
ATOM 1420 O O . ALA A 1 183 ? 0.730 -8.435 -17.097 1.00 96.56 183 ALA A O 1
ATOM 1421 N N . VAL A 1 184 ? -0.494 -6.930 -18.238 1.00 96.44 184 VAL A N 1
ATOM 1422 C CA . VAL A 1 184 ? -1.493 -7.895 -18.725 1.00 96.44 184 VAL A CA 1
ATOM 1423 C C . VAL A 1 184 ? -0.839 -8.941 -19.633 1.00 96.44 184 VAL A C 1
ATOM 1425 O O . VAL A 1 184 ? -1.000 -10.137 -19.400 1.00 96.44 184 VAL A O 1
ATOM 1428 N N . ASP A 1 185 ? -0.051 -8.511 -20.620 1.00 97.31 185 ASP A N 1
ATOM 1429 C CA . ASP A 1 185 ? 0.646 -9.407 -21.552 1.00 97.31 185 ASP A CA 1
ATOM 1430 C C . ASP A 1 185 ? 1.630 -10.328 -20.815 1.00 97.31 185 ASP A C 1
ATOM 1432 O O . ASP A 1 185 ? 1.720 -11.525 -21.102 1.00 97.31 185 ASP A O 1
ATOM 1436 N N . TRP A 1 186 ? 2.360 -9.774 -19.841 1.00 97.25 186 TRP A N 1
ATOM 1437 C CA . TRP A 1 186 ? 3.267 -10.532 -18.986 1.00 97.25 186 TRP A CA 1
ATOM 1438 C C . TRP A 1 186 ? 2.513 -11.593 -18.175 1.00 97.25 186 TRP A C 1
ATOM 1440 O O . TRP A 1 186 ? 2.926 -12.751 -18.178 1.00 97.25 186 TRP A O 1
ATOM 1450 N N . ALA A 1 187 ? 1.383 -11.236 -17.556 1.00 96.62 187 ALA A N 1
ATOM 1451 C CA . ALA A 1 187 ? 0.583 -12.148 -16.740 1.00 96.62 187 ALA A CA 1
ATOM 1452 C C . ALA A 1 187 ? 0.024 -13.313 -17.564 1.00 96.62 187 ALA A C 1
ATOM 1454 O O . ALA A 1 187 ? 0.148 -14.472 -17.170 1.00 96.62 187 ALA A O 1
ATOM 1455 N N . VAL A 1 188 ? -0.509 -13.028 -18.756 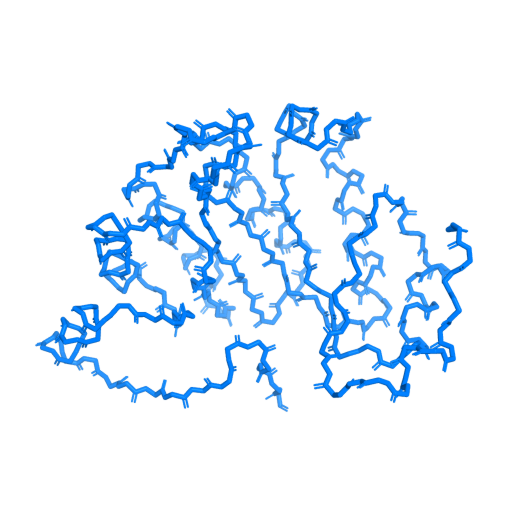1.00 96.75 188 VAL A N 1
ATOM 1456 C CA . VAL A 1 188 ? -0.981 -14.066 -19.685 1.00 96.75 188 VAL A CA 1
ATOM 1457 C C . VAL A 1 188 ? 0.168 -14.993 -20.085 1.00 96.75 188 VAL A C 1
ATOM 1459 O O . VAL A 1 188 ? 0.017 -16.214 -20.063 1.00 96.75 188 VAL A O 1
ATOM 1462 N N . LYS A 1 189 ? 1.347 -14.439 -20.397 1.00 97.44 189 LYS A N 1
ATOM 1463 C CA . LYS A 1 189 ? 2.537 -15.234 -20.735 1.00 97.44 189 LYS A CA 1
ATOM 1464 C C . LYS A 1 189 ? 3.030 -16.091 -19.562 1.00 97.44 189 LYS A C 1
ATOM 1466 O O . LYS A 1 189 ? 3.538 -17.186 -19.794 1.00 97.44 189 LYS A O 1
ATOM 1471 N N . ALA A 1 190 ? 2.886 -15.604 -18.333 1.00 96.50 190 ALA A N 1
ATOM 1472 C CA . ALA A 1 190 ? 3.214 -16.329 -17.109 1.00 96.50 190 ALA A CA 1
ATOM 1473 C C . ALA A 1 190 ? 2.145 -17.371 -16.709 1.00 96.50 190 ALA A C 1
ATOM 1475 O O . ALA A 1 190 ? 2.362 -18.126 -15.765 1.00 96.50 190 ALA A O 1
ATOM 1476 N N . GLY A 1 191 ? 1.030 -17.462 -17.446 1.00 96.38 191 GLY A N 1
ATOM 1477 C CA . GLY A 1 191 ? -0.009 -18.477 -17.251 1.00 96.38 191 GLY A CA 1
ATOM 1478 C C . GLY A 1 191 ? -1.154 -18.064 -16.324 1.00 96.38 191 GLY A C 1
ATOM 1479 O O . GLY A 1 191 ? -1.933 -18.924 -15.919 1.00 96.38 191 GLY A O 1
ATOM 1480 N N . TYR A 1 192 ? -1.282 -16.777 -15.989 1.00 94.38 192 TYR A N 1
ATOM 1481 C CA . TYR A 1 192 ? -2.399 -16.275 -15.187 1.00 94.38 192 TYR A CA 1
ATOM 1482 C C . TYR A 1 192 ? -3.685 -16.150 -16.020 1.00 94.38 192 TYR A C 1
ATOM 1484 O O . TYR A 1 192 ? -3.668 -15.691 -17.164 1.00 94.38 192 TYR A O 1
ATOM 1492 N N . GLU A 1 193 ? -4.823 -16.502 -15.415 1.00 92.62 193 GLU A N 1
ATOM 1493 C CA . GLU A 1 193 ? -6.154 -16.204 -15.952 1.00 92.62 193 GLU A CA 1
ATOM 1494 C C . GLU A 1 193 ? -6.559 -14.775 -15.563 1.00 92.62 193 GLU A C 1
ATOM 1496 O O . GLU A 1 193 ? -6.548 -14.414 -14.385 1.00 92.62 193 GLU A O 1
ATOM 1501 N N . ILE A 1 194 ? -6.945 -13.957 -16.543 1.00 90.25 194 ILE A N 1
ATOM 1502 C CA . ILE A 1 194 ? -7.351 -12.569 -16.302 1.00 90.25 194 ILE A CA 1
ATOM 1503 C C . ILE A 1 194 ? -8.866 -12.483 -16.148 1.00 90.25 194 ILE A C 1
ATOM 1505 O O . ILE A 1 194 ? -9.616 -12.815 -17.066 1.00 90.25 194 ILE A O 1
ATOM 1509 N N . LYS A 1 195 ? -9.312 -11.957 -15.004 1.00 88.75 195 LYS A N 1
ATOM 1510 C CA . LYS A 1 195 ? -10.715 -11.624 -14.736 1.00 88.75 195 LYS A CA 1
ATOM 1511 C C . LYS A 1 195 ? -10.856 -10.116 -14.587 1.00 88.75 195 LYS A C 1
ATOM 1513 O O . LYS A 1 195 ? -10.131 -9.492 -13.818 1.00 88.75 195 LYS A O 1
ATOM 1518 N N . ILE A 1 196 ? -11.786 -9.533 -15.336 1.00 81.94 196 ILE A N 1
ATOM 1519 C CA . ILE A 1 196 ? -12.081 -8.100 -15.281 1.00 81.94 196 ILE A CA 1
ATOM 1520 C C . ILE A 1 196 ? -13.283 -7.899 -14.357 1.00 81.94 196 ILE A C 1
ATOM 1522 O O . ILE A 1 196 ? -14.338 -8.489 -14.578 1.00 81.94 196 ILE A O 1
ATOM 1526 N N . GLY A 1 197 ? -13.112 -7.062 -13.336 1.00 70.81 197 GLY A N 1
ATOM 1527 C CA . GLY A 1 197 ? -14.154 -6.672 -12.386 1.00 70.81 197 GLY A CA 1
ATOM 1528 C C . GLY A 1 197 ? -14.177 -5.159 -12.172 1.00 70.81 197 GLY A C 1
ATOM 1529 O O . GLY A 1 197 ? -13.301 -4.439 -12.655 1.00 70.81 197 GLY A O 1
ATOM 1530 N N . ILE A 1 198 ? -15.189 -4.668 -11.455 1.00 57.56 198 ILE A N 1
ATOM 1531 C CA . ILE A 1 198 ? -15.290 -3.246 -11.110 1.00 57.56 198 ILE A CA 1
ATOM 1532 C C . ILE A 1 198 ? -14.355 -2.977 -9.913 1.00 57.56 198 ILE A C 1
ATOM 1534 O O . ILE A 1 198 ? -14.538 -3.585 -8.863 1.00 57.56 198 ILE A O 1
ATOM 1538 N N . PRO A 1 199 ? -13.351 -2.090 -10.051 1.00 47.78 199 PRO A N 1
ATOM 1539 C CA . PRO A 1 199 ? -12.175 -2.044 -9.171 1.00 47.78 199 PRO A CA 1
ATOM 1540 C C . PRO A 1 199 ? -12.443 -1.567 -7.737 1.00 47.78 199 PRO A C 1
ATOM 1542 O O . PRO A 1 199 ? -11.631 -1.845 -6.861 1.00 47.78 199 PRO A O 1
ATOM 1545 N N . CYS A 1 200 ? -13.555 -0.866 -7.498 1.00 44.38 200 CYS A N 1
ATOM 1546 C CA . CYS A 1 200 ? -13.901 -0.293 -6.189 1.00 44.38 200 CYS A CA 1
ATOM 1547 C C . CYS A 1 200 ? -15.190 -0.876 -5.591 1.00 44.38 200 CYS A C 1
ATOM 1549 O O . CYS A 1 200 ? -15.530 -0.580 -4.455 1.00 44.38 200 CYS A O 1
ATOM 1551 N N . LEU A 1 201 ? -15.889 -1.729 -6.342 1.00 43.34 201 LEU A N 1
ATOM 1552 C CA . LEU A 1 201 ? -17.120 -2.381 -5.919 1.00 43.34 201 LEU A CA 1
ATOM 1553 C C . LEU A 1 201 ? -16.859 -3.884 -5.891 1.00 43.34 201 LEU A C 1
ATOM 1555 O O . LEU A 1 201 ? -17.399 -4.638 -6.702 1.00 43.34 201 LEU A O 1
ATOM 1559 N N . PHE A 1 202 ? -16.055 -4.336 -4.926 1.00 39.00 202 PHE A N 1
ATOM 1560 C CA . PHE A 1 202 ? -16.241 -5.688 -4.401 1.00 39.00 202 PHE A CA 1
ATOM 1561 C C . PHE A 1 202 ? -17.575 -5.688 -3.647 1.00 39.00 202 PHE A C 1
ATOM 1563 O O . PHE A 1 202 ? -17.624 -5.682 -2.420 1.00 39.00 202 PHE A O 1
ATOM 1570 N N . ARG A 1 203 ? -18.681 -5.618 -4.397 1.00 32.38 203 ARG A N 1
ATOM 1571 C CA . ARG A 1 203 ? -19.984 -6.006 -3.876 1.00 32.38 203 ARG A CA 1
ATOM 1572 C C . ARG A 1 203 ? -19.850 -7.485 -3.535 1.00 32.38 203 ARG A C 1
ATOM 1574 O O . ARG A 1 203 ? -19.646 -8.298 -4.436 1.00 32.38 203 ARG A O 1
ATOM 1581 N N . CYS A 1 204 ? -19.845 -7.780 -2.236 1.00 29.84 204 CYS A N 1
ATOM 1582 C CA . CYS A 1 204 ? -20.124 -9.120 -1.735 1.00 29.84 204 CYS A CA 1
ATOM 1583 C C . CYS A 1 204 ? -21.428 -9.642 -2.348 1.00 29.84 204 CYS A C 1
ATOM 1585 O O . CYS A 1 204 ? -22.352 -8.816 -2.544 1.00 29.84 204 CYS A O 1
#

Foldseek 3Di:
DPDDPLVVVVPPDPDQDADDDPDLQDLVNLLVVVVSVGQAYEEEQFQAQVLCCVQVVDNDDSVSVLVSVVSNVVSVGAYAYEYEQCSPQQHDDGLLSSLVSCVVHDHQAYEYAYDELDPPDPSNPGAHDLVSLLVSLLSNCVSCVPHAYEYEPHHYDDPSLQSSLLSNVVSDHPYYDPHDPNSVVNCVVVPDDDDDDDRPDPPD

Radius of gyration: 17.43 Å; chains: 1; bounding box: 41×42×40 Å